Protein AF-A0A4Q7ZMK9-F1 (afdb_monomer)

Solvent-accessible surface area (backbone atoms only — not comparable to full-atom values): 13854 Å² total; per-residue (Å²): 137,84,87,79,83,82,76,79,82,72,77,80,78,76,81,70,70,82,49,74,66,56,55,53,50,52,52,51,52,50,52,52,51,49,52,53,50,52,53,52,51,55,51,52,53,54,51,51,54,49,54,51,53,47,50,53,48,45,50,41,50,52,54,36,51,53,58,46,49,59,50,44,39,53,12,44,40,75,48,68,50,47,77,56,91,59,27,41,34,36,39,34,29,33,72,38,66,38,69,58,96,88,41,77,41,91,55,70,43,48,32,28,36,38,40,32,40,39,38,46,79,63,44,94,82,79,64,71,46,38,15,34,33,29,39,31,41,32,55,51,87,56,62,65,88,69,32,50,74,77,40,80,55,41,64,39,26,31,64,82,44,69,89,57,70,50,52,42,58,42,70,57,34,69,63,44,95,46,96,87,53,86,67,62,46,46,96,38,35,33,44,34,42,43,50,20,32,50,42,84,39,91,97,51,94,62,65,46,78,35,74,49,79,47,75,43,56,18,72,51,47,71,80,70,85,85,56,83,82,63,69,79,56,50,75,59,64,72,76,85,125

Structure (mmCIF, N/CA/C/O backbone):
data_AF-A0A4Q7ZMK9-F1
#
_entry.id   AF-A0A4Q7ZMK9-F1
#
loop_
_atom_site.group_PDB
_atom_site.id
_atom_site.type_symbol
_atom_site.label_atom_id
_atom_site.label_alt_id
_atom_site.label_comp_id
_atom_site.label_asym_id
_atom_site.label_entity_id
_atom_site.label_seq_id
_atom_site.pdbx_PDB_ins_code
_atom_site.Cartn_x
_atom_site.Cartn_y
_atom_site.Cartn_z
_atom_site.occupancy
_atom_site.B_iso_or_equiv
_atom_site.auth_seq_id
_atom_site.auth_comp_id
_atom_site.auth_asym_id
_atom_site.auth_atom_id
_atom_site.pdbx_PDB_model_num
ATOM 1 N N . MET A 1 1 ? 76.517 -48.573 -34.553 1.00 46.06 1 MET A N 1
ATOM 2 C CA . MET A 1 1 ? 75.218 -48.791 -35.221 1.00 46.06 1 MET A CA 1
ATOM 3 C C . MET A 1 1 ? 74.327 -47.571 -34.963 1.00 46.06 1 MET A C 1
ATOM 5 O O . MET A 1 1 ? 74.004 -47.287 -33.823 1.00 46.06 1 MET A O 1
ATOM 9 N N . MET A 1 2 ? 74.119 -46.786 -36.026 1.00 56.38 2 MET A N 1
ATOM 10 C CA . MET A 1 2 ? 73.174 -45.680 -36.295 1.00 56.38 2 MET A CA 1
ATOM 11 C C . MET A 1 2 ? 72.512 -44.873 -35.151 1.00 56.38 2 MET A C 1
ATOM 13 O O . MET A 1 2 ? 71.441 -45.213 -34.658 1.00 56.38 2 MET A O 1
ATOM 17 N N . ARG A 1 3 ? 73.056 -43.666 -34.915 1.00 62.22 3 ARG A N 1
ATOM 18 C CA . ARG A 1 3 ? 72.320 -42.469 -34.463 1.00 62.22 3 ARG A CA 1
ATOM 19 C C . ARG A 1 3 ? 71.338 -42.036 -35.562 1.00 62.22 3 ARG A C 1
ATOM 21 O O . ARG A 1 3 ? 71.776 -41.575 -36.614 1.00 62.22 3 ARG A O 1
ATOM 28 N N . ARG A 1 4 ? 70.026 -42.138 -35.326 1.00 60.03 4 ARG A N 1
ATOM 29 C CA . ARG A 1 4 ? 69.012 -41.461 -36.152 1.00 60.03 4 ARG A CA 1
ATOM 30 C C . ARG A 1 4 ? 68.665 -40.116 -35.525 1.00 60.03 4 ARG A C 1
ATOM 32 O O . ARG A 1 4 ? 68.015 -40.041 -34.492 1.00 60.03 4 ARG A O 1
ATOM 39 N N . LEU A 1 5 ? 69.140 -39.065 -36.183 1.00 63.91 5 LEU A N 1
ATOM 40 C CA . LEU A 1 5 ? 68.734 -37.681 -35.983 1.00 63.91 5 LEU A CA 1
ATOM 41 C C . LEU A 1 5 ? 67.257 -37.536 -36.374 1.00 63.91 5 LEU A C 1
ATOM 43 O O . LEU A 1 5 ? 66.915 -37.537 -37.556 1.00 63.91 5 LEU A O 1
ATOM 47 N N . SER A 1 6 ? 66.381 -37.404 -35.383 1.00 63.56 6 SER A N 1
ATOM 48 C CA . SER A 1 6 ? 65.007 -36.943 -35.568 1.00 63.56 6 SER A CA 1
ATOM 49 C C . SER A 1 6 ? 65.033 -35.450 -35.899 1.00 63.56 6 SER A C 1
ATOM 51 O O . SER A 1 6 ? 65.110 -34.588 -35.023 1.00 63.56 6 SER A O 1
ATOM 53 N N . ARG A 1 7 ? 65.040 -35.156 -37.200 1.00 65.69 7 ARG A N 1
ATOM 54 C CA . ARG A 1 7 ? 64.956 -33.812 -37.770 1.00 65.69 7 ARG A CA 1
ATOM 55 C C . ARG A 1 7 ? 63.577 -33.237 -37.442 1.00 65.69 7 ARG A C 1
ATOM 57 O O . ARG A 1 7 ? 62.570 -33.702 -37.966 1.00 65.69 7 ARG A O 1
ATOM 64 N N . ALA A 1 8 ? 63.545 -32.253 -36.549 1.00 62.69 8 ALA A N 1
ATOM 65 C CA . ALA A 1 8 ? 62.353 -31.490 -36.218 1.00 62.69 8 ALA A CA 1
ATOM 66 C C . ALA A 1 8 ? 61.785 -30.829 -37.486 1.00 62.69 8 ALA A C 1
ATOM 68 O O . ALA A 1 8 ? 62.404 -29.933 -38.063 1.00 62.69 8 ALA A O 1
ATOM 69 N N . LEU A 1 9 ? 60.608 -31.279 -37.919 1.00 65.38 9 LEU A N 1
ATOM 70 C CA . LEU A 1 9 ? 59.790 -30.590 -38.910 1.00 65.38 9 LEU A CA 1
ATOM 71 C C . LEU A 1 9 ? 59.223 -29.332 -38.246 1.00 65.38 9 LEU A C 1
ATOM 73 O O . LEU A 1 9 ? 58.149 -29.357 -37.653 1.00 65.38 9 LEU A O 1
ATOM 77 N N . ARG A 1 10 ? 59.969 -28.226 -38.309 1.00 63.97 10 ARG A N 1
ATOM 78 C CA . ARG A 1 10 ? 59.367 -26.902 -38.145 1.00 63.97 10 ARG A CA 1
ATOM 79 C C . ARG A 1 10 ? 58.489 -26.664 -39.376 1.00 63.97 10 ARG A C 1
ATOM 81 O O . ARG A 1 10 ? 59.049 -26.631 -40.474 1.00 63.97 10 ARG A O 1
ATOM 88 N N . PRO A 1 11 ? 57.162 -26.504 -39.242 1.00 66.19 11 PRO A N 1
ATOM 89 C CA . PRO A 1 11 ? 56.379 -25.971 -40.343 1.00 66.19 11 PRO A CA 1
ATOM 90 C C . PRO A 1 11 ? 56.964 -24.598 -40.691 1.00 66.19 11 PRO A C 1
ATOM 92 O O . PRO A 1 11 ? 57.175 -23.764 -39.806 1.00 66.19 11 PRO A O 1
ATOM 95 N N . ARG A 1 12 ? 57.299 -24.396 -41.970 1.00 62.34 12 ARG A N 1
ATOM 96 C CA . ARG A 1 12 ? 57.547 -23.063 -42.519 1.00 62.34 12 ARG A CA 1
ATOM 97 C C . ARG A 1 12 ? 56.301 -22.244 -42.192 1.00 62.34 12 ARG A C 1
ATOM 99 O O . ARG A 1 12 ? 55.226 -22.542 -42.699 1.00 62.34 12 ARG A O 1
ATOM 106 N N . ARG A 1 13 ? 56.434 -21.282 -41.279 1.00 61.78 13 ARG A N 1
ATOM 107 C CA . ARG A 1 13 ? 55.501 -20.162 -41.210 1.00 61.78 13 ARG A CA 1
ATOM 108 C C . ARG A 1 13 ? 55.685 -19.436 -42.533 1.00 61.78 13 ARG A C 1
ATOM 110 O O . ARG A 1 13 ? 56.725 -18.820 -42.743 1.00 61.78 13 ARG A O 1
ATOM 117 N N . ASP A 1 14 ? 54.748 -19.630 -43.450 1.00 57.47 14 ASP A N 1
ATOM 118 C CA . ASP A 1 14 ? 54.606 -18.737 -44.584 1.00 57.47 14 ASP A CA 1
ATOM 119 C C . ASP A 1 14 ? 54.236 -17.376 -43.992 1.00 57.47 14 ASP A C 1
ATOM 121 O O . ASP A 1 14 ? 53.100 -17.153 -43.579 1.00 57.47 14 ASP A O 1
ATOM 125 N N . ASP A 1 15 ? 55.224 -16.486 -43.894 1.00 57.88 15 ASP A N 1
ATOM 126 C CA . ASP A 1 15 ? 55.039 -15.062 -43.610 1.00 57.88 15 ASP A CA 1
ATOM 127 C C . ASP A 1 15 ? 54.403 -14.390 -44.845 1.00 57.88 15 ASP A C 1
ATOM 129 O O . ASP A 1 15 ? 54.941 -13.454 -45.437 1.00 57.88 15 ASP A O 1
ATOM 133 N N . ALA A 1 16 ? 53.255 -14.912 -45.286 1.00 64.75 16 ALA A N 1
ATOM 134 C CA . ALA A 1 16 ? 52.366 -14.227 -46.203 1.00 64.75 16 ALA A CA 1
ATOM 135 C C . ALA A 1 16 ? 51.775 -13.059 -45.411 1.00 64.75 16 ALA A C 1
ATOM 137 O O . ALA A 1 16 ? 50.866 -13.241 -44.602 1.00 64.75 16 ALA A O 1
ATOM 138 N N . GLY A 1 17 ? 52.393 -11.884 -45.556 1.00 63.72 17 GLY A N 1
ATOM 139 C CA . GLY A 1 17 ? 52.012 -10.674 -44.840 1.00 63.72 17 GLY A CA 1
ATOM 140 C C . GLY A 1 17 ? 50.501 -10.477 -44.877 1.00 63.72 17 GLY A C 1
ATOM 141 O O . GLY A 1 17 ? 49.899 -10.515 -45.950 1.00 63.72 17 GLY A O 1
ATOM 142 N N . ILE A 1 18 ? 49.906 -10.300 -43.694 1.00 71.06 18 ILE A N 1
ATOM 143 C CA . ILE A 1 18 ? 48.479 -10.018 -43.535 1.00 71.06 18 ILE A CA 1
ATOM 144 C C . ILE A 1 18 ? 48.110 -8.905 -44.510 1.00 71.06 18 ILE A C 1
ATOM 146 O O . ILE A 1 18 ? 48.676 -7.808 -44.484 1.00 71.06 18 ILE A O 1
ATOM 150 N N . THR A 1 19 ? 47.179 -9.209 -45.404 1.00 86.69 19 THR A N 1
ATOM 151 C CA . THR A 1 19 ? 46.750 -8.253 -46.418 1.00 86.69 19 THR A CA 1
ATOM 152 C C . THR A 1 19 ? 45.980 -7.114 -45.738 1.00 86.69 19 THR A C 1
ATOM 154 O O . THR A 1 19 ? 45.226 -7.342 -44.793 1.00 86.69 19 THR A O 1
ATOM 157 N N . LEU A 1 20 ? 46.139 -5.867 -46.203 1.00 88.25 20 LEU A N 1
ATOM 158 C CA . LEU A 1 20 ? 45.409 -4.711 -45.644 1.00 88.25 20 LEU A CA 1
ATOM 159 C C . LEU A 1 20 ? 43.885 -4.938 -45.612 1.00 88.25 20 LEU A C 1
ATOM 161 O O . LEU A 1 20 ? 43.202 -4.450 -44.714 1.00 88.25 20 LEU A O 1
ATOM 165 N N . ILE A 1 21 ? 43.360 -5.718 -46.562 1.00 91.88 21 ILE A N 1
ATOM 166 C CA . ILE A 1 21 ? 41.945 -6.088 -46.627 1.00 91.88 21 ILE A CA 1
ATOM 167 C C . ILE A 1 21 ? 41.520 -7.016 -45.479 1.00 91.88 21 ILE A C 1
ATOM 169 O O . ILE A 1 21 ? 40.430 -6.848 -44.939 1.00 91.88 21 ILE A O 1
ATOM 173 N N . GLU A 1 22 ? 42.383 -7.932 -45.038 1.00 88.88 22 GLU A N 1
ATOM 174 C CA . GLU A 1 22 ? 42.103 -8.836 -43.918 1.00 88.88 22 GLU A CA 1
ATOM 175 C C . GLU A 1 22 ? 42.007 -8.075 -42.586 1.00 88.88 22 GLU A C 1
ATOM 177 O O . GLU A 1 22 ? 41.100 -8.333 -41.794 1.00 88.88 22 GLU A O 1
ATOM 182 N N . MET A 1 23 ? 42.849 -7.054 -42.381 1.00 92.19 23 MET A N 1
ATOM 183 C CA . MET A 1 23 ? 42.745 -6.165 -41.214 1.00 92.19 23 MET A CA 1
ATOM 184 C C . MET A 1 23 ? 41.442 -5.357 -41.207 1.00 92.19 23 MET A C 1
ATOM 186 O O . MET A 1 23 ? 40.803 -5.240 -40.161 1.00 92.19 23 MET A O 1
ATOM 190 N N . LEU A 1 24 ? 41.015 -4.827 -42.359 1.00 94.88 24 LEU A N 1
ATOM 191 C CA . LEU A 1 24 ? 39.753 -4.082 -42.458 1.00 94.88 24 LEU A CA 1
ATOM 192 C C . LEU A 1 24 ? 38.541 -4.972 -42.167 1.00 94.88 24 LEU A C 1
ATOM 194 O O . LEU A 1 24 ? 37.632 -4.556 -41.446 1.00 94.88 24 LEU A O 1
ATOM 198 N N . ILE A 1 25 ? 38.545 -6.210 -42.668 1.00 95.69 25 ILE A N 1
ATOM 199 C CA . ILE A 1 25 ? 37.494 -7.191 -42.374 1.00 95.69 25 ILE A CA 1
ATOM 200 C C . ILE A 1 25 ? 37.495 -7.535 -40.881 1.00 95.69 25 ILE A C 1
ATOM 202 O O . ILE A 1 25 ? 36.434 -7.521 -40.256 1.00 95.69 25 ILE A O 1
ATOM 206 N N . ALA A 1 26 ? 38.663 -7.780 -40.281 1.00 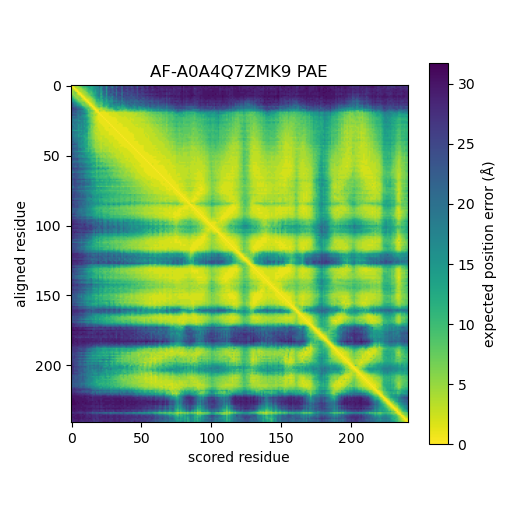95.19 26 ALA A N 1
ATOM 207 C CA . ALA A 1 26 ? 38.774 -8.095 -38.858 1.00 95.19 26 ALA A CA 1
ATOM 208 C C . ALA A 1 26 ? 38.254 -6.954 -37.966 1.00 95.19 26 ALA A C 1
ATOM 210 O O . ALA A 1 26 ? 37.489 -7.200 -37.032 1.00 95.19 26 ALA A O 1
ATOM 211 N N . MET A 1 27 ? 38.607 -5.702 -38.276 1.00 94.94 27 MET A N 1
ATOM 212 C CA . MET A 1 27 ? 38.096 -4.526 -37.563 1.00 94.94 27 MET A CA 1
ATOM 213 C C . MET A 1 27 ? 36.580 -4.373 -37.729 1.00 94.94 27 MET A C 1
ATOM 215 O O . MET A 1 27 ? 35.877 -4.123 -36.748 1.00 94.94 27 MET A O 1
ATOM 219 N N . GLY A 1 28 ? 36.063 -4.580 -38.945 1.00 97.38 28 GLY A N 1
ATOM 220 C CA . GLY A 1 28 ? 34.629 -4.545 -39.224 1.00 97.38 28 GLY A CA 1
ATOM 221 C C . GLY A 1 28 ? 33.862 -5.591 -38.414 1.00 97.38 28 GLY A C 1
ATOM 222 O O . GLY A 1 28 ? 32.915 -5.251 -37.705 1.00 97.38 28 GLY A O 1
ATOM 223 N N . LEU A 1 29 ? 34.318 -6.846 -38.432 1.00 97.19 29 LEU A N 1
ATOM 224 C CA . LEU A 1 29 ? 33.698 -7.936 -37.675 1.00 97.19 29 LEU A CA 1
ATOM 225 C C . LEU A 1 29 ? 33.747 -7.689 -36.164 1.00 97.19 29 LEU A C 1
ATOM 227 O O . LEU A 1 29 ? 32.727 -7.836 -35.493 1.00 97.19 29 LEU A O 1
ATOM 231 N N . MET A 1 30 ? 34.888 -7.245 -35.630 1.00 96.19 30 MET A N 1
ATOM 232 C CA . MET A 1 30 ? 35.000 -6.905 -34.208 1.00 96.19 30 MET A CA 1
ATOM 233 C C . MET A 1 30 ? 34.062 -5.763 -33.809 1.00 96.19 30 MET A C 1
ATOM 235 O O . MET A 1 30 ? 33.456 -5.826 -32.740 1.00 96.19 30 MET A O 1
ATOM 239 N N . SER A 1 31 ? 33.879 -4.755 -34.669 1.00 97.88 31 SER A N 1
ATOM 240 C CA . SER A 1 31 ? 32.957 -3.646 -34.393 1.00 97.88 31 SER A CA 1
ATOM 241 C C . SER A 1 31 ? 31.499 -4.112 -34.296 1.00 97.88 31 SER A C 1
ATOM 243 O O . SER A 1 31 ? 30.781 -3.708 -33.381 1.00 97.88 31 SER A O 1
ATOM 245 N N . ILE A 1 32 ? 31.080 -5.033 -35.173 1.00 97.81 32 ILE A N 1
ATOM 246 C CA . ILE A 1 32 ? 29.737 -5.626 -35.150 1.00 97.81 32 ILE A CA 1
ATOM 247 C C . ILE A 1 32 ? 29.555 -6.464 -33.882 1.00 97.81 32 ILE A C 1
ATOM 249 O O . ILE A 1 32 ? 28.542 -6.329 -33.197 1.00 97.81 32 ILE A O 1
ATOM 253 N N . VAL A 1 33 ? 30.546 -7.288 -33.527 1.00 97.81 33 VAL A N 1
ATOM 254 C CA . VAL A 1 33 ? 30.501 -8.108 -32.306 1.00 97.81 33 VAL A CA 1
ATOM 255 C C . VAL A 1 33 ? 30.406 -7.232 -31.058 1.00 97.81 33 VAL A C 1
ATOM 257 O O . VAL A 1 33 ? 29.573 -7.503 -30.193 1.00 97.81 33 VAL A O 1
ATOM 260 N N . MET A 1 34 ? 31.192 -6.153 -30.975 1.00 97.06 34 MET A N 1
ATOM 261 C CA . MET A 1 34 ? 31.089 -5.196 -29.872 1.00 97.06 34 MET A CA 1
ATOM 262 C C . MET A 1 34 ? 29.709 -4.538 -29.819 1.00 97.06 34 MET A C 1
ATOM 264 O O . MET A 1 34 ? 29.113 -4.488 -28.747 1.00 97.06 34 MET A O 1
ATOM 268 N N . ALA A 1 35 ? 29.163 -4.098 -30.957 1.00 98.00 35 ALA A N 1
ATOM 269 C CA . ALA A 1 35 ? 27.835 -3.490 -31.006 1.00 98.00 35 ALA A CA 1
ATOM 270 C C . ALA A 1 35 ? 26.742 -4.450 -30.502 1.00 98.00 35 ALA A C 1
ATOM 272 O O . ALA A 1 35 ? 25.904 -4.064 -29.681 1.00 98.00 35 ALA A O 1
ATOM 273 N N . VAL A 1 36 ? 26.782 -5.719 -30.927 1.00 97.94 36 VAL A N 1
ATOM 274 C CA . VAL A 1 36 ? 25.853 -6.756 -30.453 1.00 97.94 36 VAL A CA 1
ATOM 275 C C . VAL A 1 36 ? 26.033 -6.998 -28.952 1.00 97.94 36 VAL A C 1
ATOM 277 O O . VAL A 1 36 ? 25.044 -6.985 -28.217 1.00 97.94 36 VAL A O 1
ATOM 280 N N . ALA A 1 37 ? 27.270 -7.129 -28.469 1.00 97.44 37 ALA A N 1
ATOM 281 C CA . ALA A 1 37 ? 27.559 -7.347 -27.052 1.00 97.44 37 ALA A CA 1
ATOM 282 C C . ALA A 1 37 ? 27.072 -6.184 -26.168 1.00 97.44 37 ALA A C 1
ATOM 284 O O . ALA A 1 37 ? 26.382 -6.410 -25.171 1.00 97.44 37 ALA A O 1
ATOM 285 N N . THR A 1 38 ? 27.357 -4.936 -26.552 1.00 96.94 38 THR A N 1
ATOM 286 C CA . THR A 1 38 ? 26.883 -3.747 -25.830 1.00 96.94 38 THR A CA 1
ATOM 287 C C . THR A 1 38 ? 25.358 -3.669 -25.838 1.00 96.94 38 THR A C 1
ATOM 289 O O . THR A 1 38 ? 24.758 -3.387 -24.800 1.00 96.94 38 THR A O 1
ATOM 292 N N . SER A 1 39 ? 24.710 -3.977 -26.967 1.00 96.69 39 SER A N 1
ATOM 293 C CA . SER A 1 39 ? 23.244 -3.994 -27.045 1.00 96.69 39 SER A CA 1
ATOM 294 C C . SER A 1 39 ? 22.626 -5.032 -26.099 1.00 96.69 39 SER A C 1
ATOM 296 O O . SER A 1 39 ? 21.677 -4.712 -25.379 1.00 96.69 39 SER A O 1
ATOM 298 N N . GLY A 1 40 ? 23.214 -6.231 -26.017 1.00 96.38 40 GLY A N 1
ATOM 299 C CA . GLY A 1 40 ? 22.794 -7.275 -25.085 1.00 96.38 40 GLY A CA 1
ATOM 300 C C . GLY A 1 40 ? 22.971 -6.846 -23.629 1.00 96.38 40 GLY A C 1
ATOM 301 O O . GLY A 1 40 ? 22.057 -7.000 -22.820 1.00 96.38 40 GLY A O 1
ATOM 302 N N . MET A 1 41 ? 24.099 -6.214 -23.297 1.00 96.38 41 MET A N 1
ATOM 303 C CA . MET A 1 41 ? 24.361 -5.719 -21.944 1.00 96.38 41 MET A CA 1
ATOM 304 C C . MET A 1 41 ? 23.349 -4.646 -21.511 1.00 96.38 41 MET A C 1
ATOM 306 O O . MET A 1 41 ? 22.827 -4.700 -20.398 1.00 96.38 41 MET A O 1
ATOM 310 N N . VAL A 1 42 ? 22.998 -3.712 -22.403 1.00 94.50 42 VAL A N 1
ATOM 311 C CA . VAL A 1 42 ? 21.965 -2.693 -22.137 1.00 94.50 42 VAL A CA 1
ATOM 312 C C . VAL A 1 42 ? 20.599 -3.336 -21.886 1.00 94.50 42 VAL A C 1
ATOM 314 O O . VAL A 1 42 ? 19.865 -2.891 -21.001 1.00 94.50 42 VAL A O 1
ATOM 317 N N . GLN A 1 43 ? 20.246 -4.388 -22.628 1.00 92.44 43 GLN A N 1
ATOM 318 C CA . GLN A 1 43 ? 18.993 -5.114 -22.408 1.00 92.44 43 GLN A CA 1
ATOM 319 C C . GLN A 1 43 ? 18.967 -5.805 -21.039 1.00 92.44 43 GLN A C 1
ATOM 321 O O . GLN A 1 43 ? 17.973 -5.676 -20.324 1.00 92.44 43 GLN A O 1
ATOM 326 N N . VAL A 1 44 ? 20.062 -6.454 -20.630 1.00 94.62 44 VAL A N 1
ATOM 327 C CA . VAL A 1 44 ? 20.168 -7.090 -19.305 1.00 94.62 44 VAL A CA 1
ATOM 328 C C . VAL A 1 44 ? 20.007 -6.064 -18.184 1.00 94.62 44 VAL A C 1
ATOM 330 O O . VAL A 1 44 ? 19.216 -6.286 -17.270 1.00 94.62 44 VAL A O 1
ATOM 333 N N . PHE A 1 45 ? 20.671 -4.905 -18.271 1.00 92.56 45 PHE A N 1
ATOM 334 C CA . PHE A 1 45 ? 20.497 -3.842 -17.274 1.00 92.56 45 PHE A CA 1
ATOM 335 C C . PHE A 1 45 ? 19.052 -3.362 -17.187 1.00 92.56 45 PHE A C 1
ATOM 337 O O . PHE A 1 45 ? 18.504 -3.228 -16.094 1.00 92.56 45 PHE A O 1
ATOM 344 N N . ARG A 1 46 ? 18.403 -3.159 -18.337 1.00 89.31 46 ARG A N 1
ATOM 345 C CA . ARG A 1 46 ? 16.995 -2.762 -18.390 1.00 89.31 46 ARG A CA 1
ATOM 346 C C . ARG A 1 46 ? 16.101 -3.785 -17.692 1.00 89.31 46 ARG A C 1
ATOM 348 O O . ARG A 1 46 ? 15.208 -3.369 -16.953 1.00 89.31 46 ARG A O 1
ATOM 355 N N . VAL A 1 47 ? 16.297 -5.079 -17.941 1.00 90.25 47 VAL A N 1
ATOM 356 C CA . VAL A 1 47 ? 15.512 -6.151 -17.308 1.00 90.25 47 VAL A CA 1
ATOM 357 C C . VAL A 1 47 ? 15.768 -6.190 -15.804 1.00 90.25 47 VAL A C 1
ATOM 359 O O . VAL A 1 47 ? 14.809 -6.176 -15.039 1.00 90.25 47 VAL A O 1
ATOM 362 N N . ASN A 1 48 ? 17.028 -6.131 -15.370 1.00 92.12 48 ASN A N 1
ATOM 363 C CA . ASN A 1 48 ? 17.374 -6.150 -13.948 1.00 92.12 48 ASN A CA 1
ATOM 364 C C . ASN A 1 48 ? 16.736 -4.984 -13.184 1.00 92.12 48 ASN A C 1
ATOM 366 O O . ASN A 1 48 ? 16.107 -5.213 -12.155 1.00 92.12 48 ASN A O 1
ATOM 370 N N . SER A 1 49 ? 16.802 -3.759 -13.717 1.00 89.69 49 SER A N 1
ATOM 371 C CA . SER A 1 49 ? 16.157 -2.603 -13.082 1.00 89.69 49 SER A CA 1
ATOM 372 C C . SER A 1 49 ? 14.632 -2.734 -13.016 1.00 89.69 49 SER A C 1
ATOM 374 O O . SER A 1 49 ? 14.018 -2.269 -12.057 1.00 89.69 49 SER A O 1
ATOM 376 N N . ALA A 1 50 ? 13.999 -3.361 -14.016 1.00 88.25 50 ALA A N 1
ATOM 377 C CA . ALA A 1 50 ? 12.556 -3.609 -13.994 1.00 88.25 50 ALA A CA 1
ATOM 378 C C . ALA A 1 50 ? 12.180 -4.624 -12.905 1.00 88.25 50 ALA A C 1
ATOM 380 O O . ALA A 1 50 ? 11.283 -4.357 -12.105 1.00 88.25 50 ALA A O 1
ATOM 381 N N . THR A 1 51 ? 12.909 -5.739 -12.837 1.00 90.31 51 THR A N 1
ATOM 382 C CA . THR A 1 51 ? 12.714 -6.787 -11.829 1.00 90.31 51 THR A CA 1
ATOM 383 C C . THR A 1 51 ? 12.945 -6.258 -10.417 1.00 90.31 51 THR A C 1
ATOM 385 O O . THR A 1 51 ? 12.146 -6.528 -9.525 1.00 90.31 51 THR A O 1
ATOM 388 N N . GLU A 1 52 ? 13.999 -5.467 -10.206 1.00 91.75 52 GLU A N 1
ATOM 389 C CA . GLU A 1 52 ? 14.289 -4.840 -8.914 1.00 91.75 52 GLU A CA 1
ATOM 390 C C . GLU A 1 52 ? 13.164 -3.891 -8.490 1.00 91.75 52 GLU A C 1
ATOM 392 O O . GLU A 1 52 ? 12.650 -3.991 -7.377 1.00 91.75 52 GLU A O 1
ATOM 397 N N . THR A 1 53 ? 12.714 -3.027 -9.405 1.00 88.81 53 THR A N 1
ATOM 398 C CA . THR A 1 53 ? 11.601 -2.102 -9.153 1.00 88.81 53 THR A CA 1
ATOM 399 C C . THR A 1 53 ? 10.341 -2.872 -8.749 1.00 88.81 53 THR A C 1
ATOM 401 O O . THR A 1 53 ? 9.744 -2.587 -7.711 1.00 88.81 53 THR A O 1
ATOM 404 N N . GLN A 1 54 ? 9.966 -3.903 -9.511 1.00 89.38 54 GLN A N 1
ATOM 405 C CA . GLN A 1 54 ? 8.808 -4.743 -9.205 1.00 89.38 54 GLN A CA 1
ATOM 406 C C . GLN A 1 54 ? 8.945 -5.458 -7.849 1.00 89.38 54 GLN A C 1
ATOM 408 O O . GLN A 1 54 ? 7.985 -5.499 -7.075 1.00 89.38 54 GLN A O 1
ATOM 413 N N . ALA A 1 55 ? 10.134 -5.978 -7.531 1.00 91.31 55 ALA A N 1
ATOM 414 C CA . ALA A 1 55 ? 10.407 -6.644 -6.260 1.00 91.31 55 ALA A CA 1
ATOM 415 C C . ALA A 1 55 ? 10.247 -5.694 -5.062 1.00 91.31 55 ALA A C 1
ATOM 417 O O . ALA A 1 55 ? 9.672 -6.083 -4.042 1.00 91.31 55 ALA A O 1
ATOM 418 N N . VAL A 1 56 ? 10.682 -4.435 -5.191 1.00 91.31 56 VAL A N 1
ATOM 419 C CA . VAL A 1 56 ? 10.484 -3.402 -4.162 1.00 91.31 56 VAL A CA 1
ATOM 420 C C . VAL A 1 56 ? 8.994 -3.137 -3.928 1.00 91.31 56 VAL A C 1
ATOM 422 O O . VAL A 1 56 ? 8.553 -3.132 -2.777 1.00 91.31 56 VAL A O 1
ATOM 425 N N . GLY A 1 57 ? 8.200 -2.986 -4.994 1.00 89.69 57 GLY A N 1
ATOM 426 C CA . GLY A 1 57 ? 6.750 -2.780 -4.878 1.00 89.69 57 GLY A CA 1
ATOM 427 C C . GLY A 1 57 ? 6.034 -3.949 -4.208 1.00 89.69 57 GLY A C 1
ATOM 428 O O . GLY A 1 57 ? 5.224 -3.749 -3.302 1.00 89.69 57 GLY A O 1
ATOM 429 N N . GLN A 1 58 ? 6.384 -5.178 -4.592 1.00 91.75 58 GLN A N 1
ATOM 430 C CA . GLN A 1 58 ? 5.819 -6.379 -3.980 1.00 91.75 58 GLN A CA 1
ATOM 431 C C . GLN A 1 58 ? 6.209 -6.505 -2.501 1.00 91.75 58 GLN A C 1
ATOM 433 O O . GLN A 1 58 ? 5.370 -6.843 -1.668 1.00 91.75 58 GLN A O 1
ATOM 438 N N . SER A 1 59 ? 7.463 -6.203 -2.154 1.00 93.94 59 SER A N 1
ATOM 439 C CA . SER A 1 59 ? 7.943 -6.213 -0.767 1.00 93.94 59 SER A CA 1
ATOM 440 C C . SER A 1 59 ? 7.183 -5.207 0.103 1.00 93.94 59 SER A C 1
ATOM 442 O O . SER A 1 59 ? 6.711 -5.550 1.190 1.00 93.94 59 SER A O 1
ATOM 444 N N . GLN A 1 60 ? 6.977 -3.986 -0.402 1.00 92.69 60 GLN A N 1
ATOM 445 C CA . GLN A 1 60 ? 6.208 -2.951 0.291 1.00 92.69 60 GLN A CA 1
ATOM 446 C C . GLN A 1 60 ? 4.760 -3.391 0.545 1.00 92.69 60 GLN A C 1
ATOM 448 O O . GLN A 1 60 ? 4.264 -3.250 1.667 1.00 92.69 60 GLN A O 1
ATOM 453 N N . LEU A 1 61 ? 4.102 -3.966 -0.469 1.00 91.25 61 LEU A N 1
ATOM 454 C CA . LEU A 1 61 ? 2.752 -4.512 -0.338 1.00 91.25 61 LEU A CA 1
ATOM 455 C C . LEU A 1 61 ? 2.697 -5.639 0.693 1.00 91.25 61 LEU A C 1
ATOM 457 O O . LEU A 1 61 ? 1.853 -5.588 1.581 1.00 91.25 61 LEU A O 1
ATOM 461 N N . ASN A 1 62 ? 3.626 -6.595 0.636 1.00 92.12 62 ASN A N 1
ATOM 462 C CA . ASN A 1 62 ? 3.666 -7.731 1.557 1.00 92.12 62 ASN A CA 1
ATOM 463 C C . ASN A 1 62 ? 3.822 -7.286 3.020 1.00 92.12 62 ASN A C 1
ATOM 465 O O . ASN A 1 62 ? 3.122 -7.785 3.902 1.00 92.12 62 ASN A O 1
ATOM 469 N N . ILE A 1 63 ? 4.706 -6.319 3.291 1.00 92.69 63 ILE A N 1
ATOM 470 C CA . ILE A 1 63 ? 4.901 -5.775 4.644 1.00 92.69 63 ILE A CA 1
ATOM 471 C C . ILE A 1 63 ? 3.636 -5.051 5.121 1.00 92.69 63 ILE A C 1
ATOM 473 O O . ILE A 1 63 ? 3.234 -5.203 6.280 1.00 92.69 63 ILE A O 1
ATOM 477 N N . ALA A 1 64 ? 3.000 -4.265 4.247 1.00 91.50 64 ALA A N 1
ATOM 478 C CA .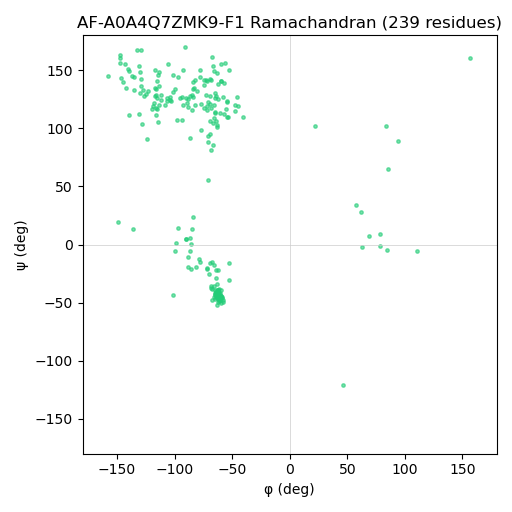 ALA A 1 64 ? 1.758 -3.575 4.573 1.00 91.50 64 ALA A CA 1
ATOM 479 C C . ALA A 1 64 ? 0.636 -4.577 4.884 1.00 91.50 64 ALA A C 1
ATOM 481 O O . ALA A 1 64 ? 0.016 -4.484 5.943 1.00 91.50 64 ALA A O 1
ATOM 482 N N . THR A 1 65 ? 0.421 -5.581 4.029 1.00 91.19 65 THR A N 1
ATOM 483 C CA . THR A 1 65 ? -0.613 -6.604 4.228 1.00 91.19 65 THR A CA 1
ATOM 484 C C . THR A 1 65 ? -0.344 -7.457 5.457 1.00 91.19 65 THR A C 1
ATOM 486 O O . THR A 1 65 ? -1.276 -7.730 6.202 1.00 91.19 65 THR A O 1
ATOM 489 N N . GLN A 1 66 ? 0.907 -7.825 5.748 1.00 92.69 66 GLN A N 1
ATOM 490 C CA . GLN A 1 66 ? 1.243 -8.600 6.946 1.00 92.69 66 GLN A CA 1
ATOM 491 C C . GLN A 1 66 ? 0.874 -7.845 8.231 1.00 92.69 66 GLN A C 1
ATOM 493 O O . GLN A 1 66 ? 0.208 -8.398 9.106 1.00 92.69 66 GLN A O 1
ATOM 498 N N . ARG A 1 67 ? 1.236 -6.558 8.320 1.00 90.88 67 ARG A N 1
ATOM 499 C CA . ARG A 1 67 ? 0.886 -5.706 9.471 1.00 90.88 67 ARG A CA 1
ATOM 500 C C . ARG A 1 67 ? -0.622 -5.517 9.608 1.00 90.88 67 ARG A C 1
ATOM 502 O O . ARG A 1 67 ? -1.144 -5.523 10.719 1.00 90.88 67 ARG A O 1
ATOM 509 N N . LEU A 1 68 ? -1.318 -5.355 8.484 1.00 91.44 68 LEU A N 1
ATOM 510 C CA . LEU A 1 68 ? -2.774 -5.243 8.465 1.00 91.44 68 LEU A CA 1
ATOM 511 C C . LEU A 1 68 ? -3.455 -6.557 8.850 1.00 91.44 68 LEU A C 1
ATOM 513 O O . LEU A 1 68 ? -4.442 -6.523 9.572 1.00 91.44 68 LEU A O 1
ATOM 517 N N . THR A 1 69 ? -2.915 -7.703 8.434 1.00 90.00 69 THR A N 1
ATOM 518 C CA . THR A 1 69 ? -3.475 -9.027 8.743 1.00 90.00 69 THR A CA 1
ATOM 519 C C . THR A 1 69 ? -3.559 -9.235 10.244 1.00 90.00 69 THR A C 1
ATOM 521 O O . THR A 1 69 ? -4.589 -9.668 10.752 1.00 90.00 69 THR A O 1
ATOM 524 N N . GLU A 1 70 ? -2.473 -8.923 10.953 1.00 90.12 70 GLU A N 1
ATOM 525 C CA . GLU A 1 70 ? -2.411 -9.063 12.403 1.00 90.12 70 GLU A CA 1
ATOM 526 C C . GLU A 1 70 ? -3.450 -8.164 13.078 1.00 90.12 70 GLU A C 1
ATOM 528 O O . GLU A 1 70 ? -4.251 -8.635 13.881 1.00 90.12 70 GLU A O 1
ATOM 533 N N . GLN A 1 71 ? -3.510 -6.890 12.689 1.00 91.81 71 GLN A N 1
ATOM 534 C CA . GLN A 1 71 ? -4.462 -5.942 13.262 1.00 91.81 71 GLN A CA 1
ATOM 535 C C . GLN A 1 71 ? -5.914 -6.348 12.977 1.00 91.81 71 GLN A C 1
ATOM 537 O O . GLN A 1 71 ? -6.711 -6.485 13.900 1.00 91.81 71 GLN A O 1
ATOM 542 N N . VAL A 1 72 ? -6.263 -6.601 11.717 1.00 90.75 72 VAL A N 1
ATOM 543 C CA . VAL A 1 72 ? -7.644 -6.910 11.322 1.00 90.75 72 VAL A CA 1
ATOM 544 C C . VAL A 1 72 ? -8.112 -8.239 11.913 1.00 90.75 72 VAL A C 1
ATOM 546 O O . VAL A 1 72 ? -9.264 -8.343 12.327 1.00 90.75 72 VAL A O 1
ATOM 549 N N . ARG A 1 73 ? -7.230 -9.241 12.036 1.00 89.12 73 ARG A N 1
ATOM 550 C CA . ARG A 1 73 ? -7.573 -10.522 12.674 1.00 89.12 73 ARG A CA 1
ATOM 551 C C . ARG A 1 73 ? -8.013 -10.340 14.127 1.00 89.12 73 ARG A C 1
ATOM 553 O O . ARG A 1 73 ? -8.946 -11.012 14.561 1.00 89.12 73 ARG A O 1
ATOM 560 N N . TYR A 1 74 ? -7.359 -9.438 14.858 1.00 89.62 74 TYR A N 1
ATOM 561 C CA . TYR A 1 74 ? -7.697 -9.128 16.248 1.00 89.62 74 TYR A CA 1
ATOM 562 C C . TYR A 1 74 ? -8.718 -7.997 16.393 1.00 89.62 74 TYR A C 1
ATOM 564 O O . TYR A 1 74 ? -9.035 -7.614 17.520 1.00 89.62 74 TYR A O 1
ATOM 572 N N . ALA A 1 75 ? -9.264 -7.472 15.294 1.00 88.69 75 ALA A N 1
ATOM 573 C CA . ALA A 1 75 ? -10.268 -6.427 15.363 1.00 88.69 75 ALA A CA 1
ATOM 574 C C . ALA A 1 75 ? -11.556 -6.940 16.024 1.00 88.69 75 ALA A C 1
ATOM 576 O O . ALA A 1 75 ? -12.107 -7.979 15.667 1.00 88.69 75 ALA A O 1
ATOM 577 N N . SER A 1 76 ? -12.035 -6.167 16.995 1.00 86.62 76 SER A N 1
ATOM 578 C CA . SER A 1 76 ? -13.320 -6.361 17.678 1.00 86.62 76 SER A CA 1
ATOM 579 C C . SER A 1 76 ? -14.502 -5.793 16.888 1.00 86.62 76 SER A C 1
ATOM 581 O O . SER A 1 76 ? -15.651 -6.153 17.128 1.00 86.62 76 SER A O 1
ATOM 583 N N . TRP A 1 77 ? -14.220 -4.892 15.946 1.00 85.81 77 TRP A N 1
ATOM 584 C CA . TRP A 1 77 ? -15.197 -4.252 15.073 1.00 85.81 77 TRP A CA 1
ATOM 585 C C . TRP A 1 77 ? -14.505 -3.741 13.810 1.00 85.81 77 TRP A C 1
ATOM 587 O O . TRP A 1 77 ? -13.370 -3.263 13.887 1.00 85.81 77 TRP A O 1
ATOM 597 N N . VAL A 1 78 ? -15.199 -3.800 12.675 1.00 87.06 78 VAL A N 1
ATOM 598 C CA . VAL A 1 78 ? -14.781 -3.210 11.399 1.00 87.06 78 VAL A CA 1
ATOM 599 C C . VAL A 1 78 ? -15.949 -2.388 10.859 1.00 87.06 78 VAL A C 1
ATOM 601 O O . VAL A 1 78 ? -17.082 -2.862 10.836 1.00 87.06 78 VAL A O 1
ATOM 604 N N . GLY A 1 79 ? -15.675 -1.147 10.468 1.00 86.06 79 GLY A N 1
ATOM 605 C CA . GLY A 1 79 ? -16.653 -0.231 9.896 1.00 86.06 79 GLY A CA 1
ATOM 606 C C . GLY A 1 79 ? -16.736 -0.318 8.377 1.00 86.06 79 GLY A C 1
ATOM 607 O O . GLY A 1 79 ? -15.886 -0.914 7.714 1.00 86.06 79 GLY A O 1
ATOM 608 N N . ASN A 1 80 ? -17.750 0.340 7.820 1.00 85.88 80 ASN A N 1
ATOM 609 C CA . ASN A 1 80 ? -17.887 0.481 6.375 1.00 85.88 80 ASN A CA 1
ATOM 610 C C . ASN A 1 80 ? -16.756 1.340 5.799 1.00 85.88 80 ASN A C 1
ATOM 612 O O . ASN A 1 80 ? -16.259 2.262 6.451 1.00 85.88 80 ASN A O 1
ATOM 616 N N . ALA A 1 81 ? -16.373 1.052 4.556 1.00 87.44 81 ALA A N 1
ATOM 617 C CA . ALA A 1 81 ? -15.518 1.947 3.792 1.00 87.44 81 ALA A CA 1
ATOM 618 C C . ALA A 1 81 ? -16.314 3.189 3.366 1.00 87.44 81 ALA A C 1
ATOM 620 O O . ALA A 1 81 ? -17.483 3.075 2.995 1.00 87.44 81 ALA A O 1
ATOM 621 N N . TYR A 1 82 ? -15.689 4.365 3.403 1.00 87.69 82 TYR A N 1
ATOM 622 C CA . TYR A 1 82 ? -16.326 5.613 2.980 1.00 87.69 82 TYR A CA 1
ATOM 623 C C . TYR A 1 82 ? -15.329 6.563 2.295 1.00 87.69 82 TYR A C 1
ATOM 625 O O . TYR A 1 82 ? -14.171 6.671 2.717 1.00 87.69 82 TYR A O 1
ATOM 633 N N . PRO A 1 83 ? -15.742 7.253 1.218 1.00 88.38 83 PRO A N 1
ATOM 634 C CA . PRO A 1 83 ? -14.925 8.268 0.567 1.00 88.38 83 PRO A CA 1
ATOM 635 C C . PRO A 1 83 ? -15.026 9.621 1.286 1.00 88.38 83 PRO A C 1
ATOM 637 O O . PRO A 1 83 ? -16.108 10.024 1.704 1.00 88.38 83 PRO A O 1
ATOM 640 N N . VAL A 1 84 ? -13.913 10.353 1.377 1.00 87.69 84 VAL A N 1
ATOM 641 C CA . VAL A 1 84 ? -13.884 11.773 1.773 1.00 87.69 84 VAL A CA 1
ATOM 642 C C . VAL A 1 84 ? -12.867 12.489 0.890 1.00 87.69 84 VAL A C 1
ATOM 644 O O . VAL A 1 84 ? -11.669 12.227 1.004 1.00 87.69 84 VAL A O 1
ATOM 647 N N . ALA A 1 85 ? -13.346 13.373 0.011 1.00 86.00 85 ALA A N 1
ATOM 648 C CA . ALA A 1 85 ? -12.531 14.094 -0.968 1.00 86.00 85 ALA A CA 1
ATOM 649 C C . ALA A 1 85 ? -11.544 13.157 -1.707 1.00 86.00 85 ALA A C 1
ATOM 651 O O . ALA A 1 85 ? -11.950 12.162 -2.315 1.00 86.00 85 ALA A O 1
ATOM 652 N N . GLU A 1 86 ? -10.249 13.445 -1.607 1.00 85.88 86 GLU A N 1
ATOM 653 C CA . GLU A 1 86 ? -9.140 12.706 -2.218 1.00 85.88 86 GLU A CA 1
ATOM 654 C C . GLU A 1 86 ? -8.693 11.503 -1.379 1.00 85.88 86 GLU A C 1
ATOM 656 O O . GLU A 1 86 ? -7.546 11.075 -1.437 1.00 85.88 86 GLU A O 1
ATOM 661 N N . ALA A 1 87 ? -9.551 10.959 -0.522 1.00 88.62 87 ALA A N 1
ATOM 662 C CA . ALA A 1 87 ? -9.194 9.796 0.265 1.00 88.62 87 ALA A CA 1
ATOM 663 C C . ALA A 1 87 ? -10.337 8.794 0.391 1.00 88.62 87 ALA A C 1
ATOM 665 O O . ALA A 1 87 ? -11.527 9.114 0.334 1.00 88.62 87 ALA A O 1
ATOM 666 N N . ARG A 1 88 ? -9.949 7.532 0.543 1.00 90.44 88 ARG A N 1
ATOM 667 C CA . ARG A 1 88 ? -10.838 6.424 0.895 1.00 90.44 88 ARG A CA 1
ATOM 668 C C . ARG A 1 88 ? -10.471 5.967 2.283 1.00 90.44 88 ARG A C 1
ATOM 670 O O . ARG A 1 88 ? -9.293 5.729 2.526 1.00 90.44 88 ARG A O 1
ATOM 677 N N . TYR A 1 89 ? -11.450 5.868 3.168 1.00 91.19 89 TYR A N 1
ATOM 678 C CA . TYR A 1 89 ? -11.245 5.558 4.573 1.00 91.19 89 TYR A CA 1
ATOM 679 C C . TYR A 1 89 ? -11.915 4.250 4.956 1.00 91.19 89 TYR A C 1
ATOM 681 O O . TYR A 1 89 ? -12.958 3.888 4.414 1.00 91.19 89 TYR A O 1
ATOM 689 N N . ILE A 1 90 ? -11.331 3.579 5.942 1.00 91.81 90 ILE A N 1
ATOM 690 C CA . ILE A 1 90 ? -11.992 2.522 6.697 1.00 91.81 90 ILE A CA 1
ATOM 691 C C . ILE A 1 90 ? -11.496 2.537 8.140 1.00 91.81 90 ILE A C 1
ATOM 693 O O . ILE A 1 90 ? -10.318 2.794 8.400 1.00 91.81 90 ILE A O 1
ATOM 697 N N . ASN A 1 91 ? -12.400 2.263 9.076 1.00 92.06 91 ASN A N 1
ATOM 698 C CA . ASN A 1 91 ? -12.112 2.241 10.505 1.00 92.06 91 ASN A CA 1
ATOM 699 C C . ASN A 1 91 ? -12.275 0.820 11.054 1.00 92.06 91 ASN A C 1
ATOM 701 O O . ASN A 1 91 ? -13.162 0.086 10.626 1.00 92.06 91 ASN A O 1
ATOM 705 N N . PHE A 1 92 ? -11.466 0.444 12.037 1.00 90.81 92 PHE A N 1
ATOM 706 C CA . PHE A 1 92 ? -11.656 -0.773 12.828 1.00 90.81 92 PHE A CA 1
ATOM 707 C C . PHE A 1 92 ? -11.155 -0.568 14.261 1.00 90.81 92 PHE A C 1
ATOM 709 O O . PHE A 1 92 ? -10.387 0.355 14.530 1.00 90.81 92 PHE A O 1
ATOM 716 N N . ALA A 1 93 ? -11.603 -1.404 15.198 1.00 90.69 93 ALA A N 1
ATOM 717 C CA . ALA A 1 93 ? -11.279 -1.274 16.619 1.00 90.69 93 ALA A CA 1
ATOM 718 C C . ALA A 1 93 ? -10.460 -2.464 17.130 1.00 90.69 93 ALA A C 1
ATOM 720 O O . ALA A 1 93 ? -10.894 -3.613 17.029 1.00 90.69 93 ALA A O 1
ATOM 721 N N . LEU A 1 94 ? -9.308 -2.187 17.737 1.00 91.25 94 LEU A N 1
ATOM 722 C CA . LEU A 1 94 ? -8.403 -3.171 18.323 1.00 91.25 94 LEU A CA 1
ATOM 723 C C . LEU A 1 94 ? -8.520 -3.181 19.854 1.00 91.25 94 LEU A C 1
ATOM 725 O O . LEU A 1 94 ? -8.338 -2.130 20.473 1.00 91.25 94 LEU A O 1
ATOM 729 N N . PRO A 1 95 ? -8.759 -4.339 20.488 1.00 90.00 95 PRO A N 1
ATOM 730 C CA . PRO A 1 95 ? -8.607 -4.481 21.927 1.00 90.00 95 PRO A CA 1
ATOM 731 C C . PRO A 1 95 ? -7.125 -4.494 22.298 1.00 90.00 95 PRO A C 1
ATOM 733 O O . PRO A 1 95 ? -6.338 -5.260 21.745 1.00 90.00 95 PRO A O 1
ATOM 736 N N . GLN A 1 96 ? -6.737 -3.651 23.251 1.00 88.00 96 GLN A N 1
ATOM 737 C CA . GLN A 1 96 ? -5.404 -3.676 23.844 1.00 88.00 96 GLN A CA 1
ATOM 738 C C . GLN A 1 96 ? -5.515 -3.695 25.366 1.00 88.00 96 GLN A C 1
ATOM 740 O O . GLN A 1 96 ? -6.314 -2.966 25.958 1.00 88.00 96 GLN A O 1
ATOM 745 N N . ALA A 1 97 ? -4.700 -4.533 26.007 1.00 84.31 97 ALA A N 1
ATOM 746 C CA . ALA A 1 97 ? -4.583 -4.533 27.457 1.00 84.31 97 ALA A CA 1
ATOM 747 C C . ALA A 1 97 ? -4.010 -3.187 27.913 1.00 84.31 97 ALA A C 1
ATOM 749 O O . ALA A 1 97 ? -2.975 -2.735 27.413 1.00 84.31 97 ALA A O 1
ATOM 750 N N . LYS A 1 98 ? -4.682 -2.533 28.861 1.00 83.38 98 LYS A N 1
ATOM 751 C CA . LYS A 1 98 ? -4.186 -1.283 29.428 1.00 83.38 98 LYS A CA 1
ATOM 752 C C . LYS A 1 98 ? -2.965 -1.587 30.292 1.00 83.38 98 LYS A C 1
ATOM 754 O O . LYS A 1 98 ? -3.064 -2.349 31.245 1.00 83.38 98 LYS A O 1
ATOM 759 N N . VAL A 1 99 ? -1.818 -0.982 30.001 1.00 84.31 99 VAL A N 1
ATOM 760 C CA . VAL A 1 99 ? -0.626 -1.114 30.852 1.00 84.31 99 VAL A CA 1
ATOM 761 C C . VAL A 1 99 ? -0.617 0.031 31.859 1.00 84.31 99 VAL A C 1
ATOM 763 O O . VAL A 1 99 ? -0.599 1.198 31.471 1.00 84.31 99 VAL A O 1
ATOM 766 N N . VAL A 1 100 ? -0.643 -0.288 33.153 1.00 86.06 100 VAL A N 1
ATOM 767 C CA . VAL A 1 100 ? -0.583 0.699 34.244 1.00 86.06 100 VAL A CA 1
ATOM 768 C C . VAL A 1 100 ? 0.652 0.390 35.081 1.00 86.06 100 VAL A C 1
ATOM 770 O O . VAL A 1 100 ? 0.770 -0.699 35.630 1.00 86.06 100 VAL A O 1
ATOM 773 N N . GLY A 1 101 ? 1.612 1.320 35.127 1.00 89.56 101 GLY A N 1
ATOM 774 C CA . GLY A 1 101 ? 2.866 1.118 35.868 1.00 89.56 101 GLY A CA 1
ATOM 775 C C . GLY A 1 101 ? 3.725 -0.048 35.357 1.00 89.56 101 GLY A C 1
ATOM 776 O O . GLY A 1 101 ? 4.434 -0.666 36.140 1.00 89.56 101 GLY A O 1
ATOM 777 N N . GLY A 1 102 ? 3.635 -0.391 34.066 1.00 90.31 102 GLY A N 1
ATOM 778 C CA . GLY A 1 102 ? 4.372 -1.512 33.465 1.00 90.31 102 GLY A CA 1
ATOM 779 C C . GLY A 1 102 ? 3.707 -2.885 33.620 1.00 90.31 102 GLY A C 1
ATOM 780 O O . GLY A 1 102 ? 4.183 -3.849 33.027 1.00 90.31 102 GLY A O 1
ATOM 781 N N . VAL A 1 103 ? 2.589 -2.981 34.348 1.00 89.75 103 VAL A N 1
ATOM 782 C CA . VAL A 1 103 ? 1.835 -4.231 34.527 1.00 89.75 103 VAL A CA 1
ATOM 783 C C . VAL A 1 103 ? 0.600 -4.233 33.613 1.00 89.75 103 VAL A C 1
ATOM 785 O O . VAL A 1 103 ? -0.134 -3.236 33.585 1.00 89.75 103 VAL A O 1
ATOM 788 N N . PRO A 1 104 ? 0.341 -5.314 32.851 1.00 86.12 104 PRO A N 1
ATOM 789 C CA . PRO A 1 104 ? -0.885 -5.440 32.071 1.00 86.12 104 PRO A CA 1
ATOM 790 C C . PRO A 1 104 ? -2.098 -5.541 33.007 1.00 86.12 104 PRO A C 1
ATOM 792 O O . PRO A 1 104 ? -2.203 -6.446 33.832 1.00 86.12 104 PRO A O 1
ATOM 795 N N . SER A 1 105 ? -3.016 -4.588 32.883 1.00 85.75 105 SER A N 1
ATOM 796 C CA . SER A 1 105 ? -4.306 -4.583 33.567 1.00 85.75 105 SER A CA 1
ATOM 797 C C . SER A 1 105 ? -5.282 -5.527 32.864 1.00 85.75 105 SER A C 1
ATOM 799 O O . SER A 1 105 ? -5.239 -5.682 31.644 1.00 85.75 105 SER A O 1
ATOM 801 N N . GLN A 1 106 ? -6.214 -6.107 33.627 1.00 83.94 106 GLN A N 1
ATOM 802 C CA . GLN A 1 106 ? -7.358 -6.839 33.069 1.00 83.94 106 GLN A CA 1
ATOM 803 C C . GLN A 1 106 ? -8.342 -5.914 32.335 1.00 83.94 106 GLN A C 1
ATOM 805 O O . GLN A 1 106 ? -9.178 -6.380 31.565 1.00 83.94 106 GLN A O 1
ATOM 810 N N . THR A 1 107 ? -8.237 -4.599 32.544 1.00 83.31 107 THR A N 1
ATOM 811 C CA . THR A 1 107 ? -9.030 -3.617 31.812 1.00 83.31 107 THR A CA 1
ATOM 812 C C . THR A 1 107 ? -8.546 -3.523 30.367 1.00 83.31 107 THR A C 1
ATOM 814 O O . THR A 1 107 ? -7.404 -3.139 30.096 1.00 83.31 107 THR A O 1
ATOM 817 N N . VAL A 1 108 ? -9.439 -3.838 29.431 1.00 83.69 108 VAL A N 1
ATOM 818 C CA . VAL A 1 108 ? -9.199 -3.708 27.991 1.00 83.69 108 VAL A CA 1
ATOM 819 C C . VAL A 1 108 ? -9.627 -2.318 27.534 1.00 83.69 108 VAL A C 1
ATOM 821 O O . VAL A 1 108 ? -10.769 -1.913 27.742 1.00 83.69 108 VAL A O 1
ATOM 824 N N . THR A 1 109 ? -8.717 -1.604 26.878 1.00 86.00 109 THR A N 1
ATOM 825 C CA . THR A 1 109 ? -9.026 -0.360 26.170 1.00 86.00 109 THR A CA 1
ATOM 826 C C . THR A 1 109 ? -9.159 -0.665 24.683 1.00 86.00 109 THR A C 1
ATOM 828 O O . THR A 1 109 ? -8.324 -1.360 24.101 1.00 86.00 109 THR A O 1
ATOM 831 N N . LEU A 1 110 ? -10.209 -0.139 24.053 1.00 89.31 110 LEU A N 1
ATOM 832 C CA . LEU A 1 110 ? -10.385 -0.226 22.608 1.00 89.31 110 LEU A CA 1
ATOM 833 C C . LEU A 1 110 ? -9.665 0.944 21.933 1.00 89.31 110 LEU A C 1
ATOM 835 O O . LEU A 1 110 ? -9.879 2.104 22.279 1.00 89.31 110 LEU A O 1
ATOM 839 N N . TYR A 1 111 ? -8.819 0.634 20.958 1.00 91.38 111 TYR A N 1
ATOM 840 C CA . TYR A 1 111 ? -8.167 1.617 20.103 1.00 91.38 111 TYR A CA 1
ATOM 841 C C . TYR A 1 111 ? -8.793 1.580 18.722 1.00 91.38 111 TYR A C 1
ATOM 843 O O . TYR A 1 111 ? -8.842 0.536 18.076 1.00 91.38 111 TYR A O 1
ATOM 851 N N . CYS A 1 112 ? -9.245 2.732 18.256 1.00 93.56 112 CYS A N 1
ATOM 852 C CA . CYS A 1 112 ? -9.692 2.906 16.892 1.00 93.56 112 CYS A CA 1
ATOM 853 C C . CYS A 1 112 ? -8.477 3.094 15.989 1.00 93.56 112 CYS A C 1
ATOM 855 O O . CYS A 1 112 ? -7.584 3.890 16.282 1.00 93.56 112 CYS A O 1
ATOM 857 N N . VAL A 1 113 ? -8.448 2.355 14.890 1.00 94.25 113 VAL A N 1
ATOM 858 C CA . VAL A 1 113 ? -7.477 2.503 13.814 1.00 94.25 113 VAL A CA 1
ATOM 859 C C . VAL A 1 113 ? -8.238 2.921 12.573 1.00 94.25 113 VAL A C 1
ATOM 861 O O . VAL A 1 113 ? -9.267 2.333 12.239 1.00 94.25 113 VAL A O 1
ATOM 864 N N . ARG A 1 114 ? -7.719 3.929 11.879 1.00 94.12 114 ARG A N 1
ATOM 865 C CA . ARG A 1 114 ? -8.233 4.354 10.581 1.00 94.12 114 ARG A CA 1
ATOM 866 C C . ARG A 1 114 ? -7.155 4.160 9.549 1.00 94.12 114 ARG A C 1
ATOM 868 O O . ARG A 1 114 ? -6.023 4.622 9.707 1.00 94.12 114 ARG A O 1
ATOM 875 N N . LEU A 1 115 ? -7.530 3.467 8.490 1.00 94.44 115 LEU A N 1
ATOM 876 C CA . LEU A 1 115 ? -6.747 3.398 7.276 1.00 94.44 115 LEU A CA 1
ATOM 877 C C . LEU A 1 115 ? -7.293 4.419 6.306 1.00 94.44 115 LEU A C 1
ATOM 879 O O . LEU A 1 115 ? -8.505 4.628 6.222 1.00 94.44 115 LEU A O 1
ATOM 883 N N . ARG A 1 116 ? -6.385 5.020 5.549 1.00 93.31 116 ARG A N 1
ATOM 884 C CA . ARG A 1 116 ? -6.754 5.780 4.372 1.00 93.31 116 ARG A CA 1
ATOM 885 C C . ARG A 1 116 ? -5.846 5.466 3.209 1.00 93.31 116 ARG A C 1
ATOM 887 O O . ARG A 1 116 ? -4.645 5.300 3.402 1.00 93.31 116 ARG A O 1
ATOM 894 N N . VAL A 1 117 ? -6.409 5.454 2.012 1.00 92.88 117 VAL A N 1
ATOM 895 C CA . VAL A 1 117 ? -5.635 5.701 0.797 1.00 92.88 117 VAL A CA 1
ATOM 896 C C . VAL A 1 117 ? -5.853 7.164 0.464 1.00 92.88 117 VAL A C 1
ATOM 898 O O . VAL A 1 117 ? -6.965 7.533 0.098 1.00 92.88 117 VAL A O 1
ATOM 901 N N . HIS A 1 118 ? -4.834 7.992 0.686 1.00 91.94 118 HIS A N 1
ATOM 902 C CA . HIS A 1 118 ? -4.848 9.391 0.273 1.00 91.94 118 HIS A CA 1
ATOM 903 C C . HIS A 1 118 ? -4.309 9.473 -1.144 1.00 91.94 118 HIS A C 1
ATOM 905 O O . HIS A 1 118 ? -3.183 9.052 -1.374 1.00 91.94 118 HIS A O 1
ATOM 911 N N . LEU A 1 119 ? -5.131 9.937 -2.068 1.00 85.81 119 LEU A N 1
ATOM 912 C CA . LEU A 1 119 ? -4.796 10.172 -3.459 1.00 85.81 119 LEU A CA 1
ATOM 913 C C . LEU A 1 119 ? -4.176 11.557 -3.551 1.00 85.81 119 LEU A C 1
ATOM 915 O O . LEU A 1 119 ? -4.759 12.514 -3.049 1.00 85.81 119 LEU A O 1
ATOM 919 N N . ASP A 1 120 ? -3.012 11.660 -4.177 1.00 78.31 120 ASP A N 1
ATOM 920 C CA . ASP A 1 120 ? -2.482 12.960 -4.553 1.00 78.31 120 ASP A CA 1
ATOM 921 C C . ASP A 1 120 ? -3.461 13.603 -5.543 1.00 78.31 120 ASP A C 1
ATOM 923 O O . ASP A 1 120 ? -3.988 12.920 -6.434 1.00 78.31 120 ASP A O 1
ATOM 927 N N . ALA A 1 121 ? -3.715 14.906 -5.370 1.00 66.00 121 ALA A N 1
ATOM 928 C CA . ALA A 1 121 ? -4.552 15.692 -6.266 1.00 66.00 121 ALA A CA 1
ATOM 929 C C . ALA A 1 121 ? -4.178 15.366 -7.712 1.00 66.00 121 ALA A C 1
ATOM 931 O O . ALA A 1 121 ? -3.024 15.527 -8.122 1.00 66.00 121 ALA A O 1
ATOM 932 N N . GLN A 1 122 ? -5.151 14.843 -8.460 1.00 61.12 122 GLN A N 1
ATOM 933 C CA . GLN A 1 122 ? -4.909 14.307 -9.789 1.00 61.12 122 GLN A CA 1
ATOM 934 C C . GLN A 1 122 ? -4.244 15.402 -10.633 1.00 61.12 122 GLN A C 1
ATOM 936 O O . GLN A 1 122 ? -4.848 16.462 -10.829 1.00 61.12 122 GLN A O 1
ATOM 941 N N . PRO A 1 123 ? -2.999 15.210 -11.108 1.00 56.72 123 PRO A N 1
ATOM 942 C CA . PRO A 1 123 ? -2.336 16.246 -11.879 1.00 56.72 123 PRO A CA 1
ATOM 943 C C . PRO A 1 123 ? -3.185 16.535 -13.121 1.00 56.72 123 PRO A C 1
ATOM 945 O O . PRO A 1 123 ? -3.718 15.613 -13.744 1.00 56.72 123 PRO A O 1
ATOM 948 N N . ALA A 1 124 ? -3.296 17.815 -13.495 1.00 55.09 124 ALA A N 1
ATOM 949 C CA . ALA A 1 124 ? -4.159 18.310 -14.580 1.00 55.09 124 ALA A CA 1
ATOM 950 C C . ALA A 1 124 ? -3.969 17.583 -15.931 1.00 55.09 124 ALA A C 1
ATOM 952 O O . ALA A 1 124 ? -4.818 17.654 -16.814 1.00 55.09 124 ALA A O 1
ATOM 953 N N . ASN A 1 125 ? -2.871 16.840 -16.073 1.00 55.84 125 ASN A N 1
ATOM 954 C CA . ASN A 1 125 ? -2.508 16.066 -17.254 1.00 55.84 125 ASN A CA 1
ATOM 955 C C . ASN A 1 125 ? -3.112 14.644 -17.280 1.00 55.84 125 ASN A C 1
ATOM 957 O O . ASN A 1 125 ? -2.763 13.853 -18.157 1.00 55.84 125 ASN A O 1
ATOM 961 N N . GLY A 1 126 ? -3.983 14.290 -16.326 1.00 54.88 126 GLY A N 1
ATOM 962 C CA . GLY A 1 126 ? -4.771 13.050 -16.339 1.00 54.88 126 GLY A CA 1
ATOM 963 C C . GLY A 1 126 ? -3.973 11.757 -16.136 1.00 54.88 126 GLY A C 1
ATOM 964 O O . GLY A 1 126 ? -4.535 10.672 -16.266 1.00 54.88 126 GLY A O 1
ATOM 965 N N . ARG A 1 127 ? -2.678 11.852 -15.820 1.00 53.91 127 ARG A N 1
ATOM 966 C CA . ARG A 1 127 ? -1.805 10.707 -15.549 1.00 53.91 127 ARG A CA 1
ATOM 967 C C . ARG A 1 127 ? -1.335 10.769 -14.107 1.00 53.91 127 ARG A C 1
ATOM 969 O O . ARG A 1 127 ? -0.635 11.702 -13.739 1.00 53.91 127 ARG A O 1
ATOM 976 N N . ASP A 1 128 ? -1.717 9.749 -13.349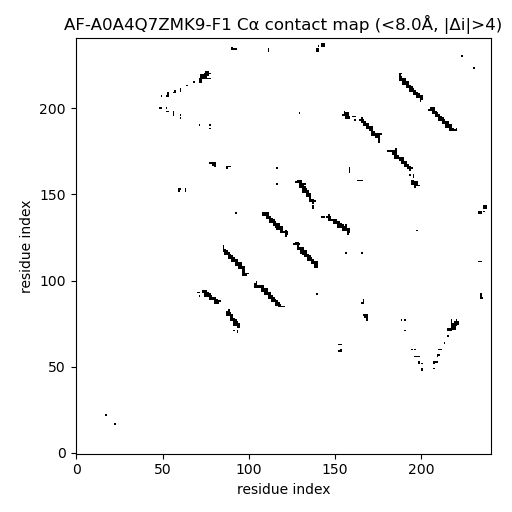 1.00 60.28 128 ASP A N 1
ATOM 977 C CA . ASP A 1 128 ? -1.109 9.358 -12.078 1.00 60.28 128 ASP A CA 1
ATOM 978 C C . ASP A 1 128 ? -1.642 10.094 -10.842 1.00 60.28 128 ASP A C 1
ATOM 980 O O . ASP A 1 128 ? -0.907 10.767 -10.124 1.00 60.28 128 ASP A O 1
ATOM 984 N N . GLY A 1 129 ? -2.924 9.883 -10.531 1.00 64.50 129 GLY A N 1
ATOM 985 C CA . GLY A 1 129 ? -3.379 9.973 -9.142 1.00 64.50 129 GLY A CA 1
ATOM 986 C C . GLY A 1 129 ? -2.748 8.829 -8.349 1.00 64.50 129 GLY A C 1
ATOM 987 O O . GLY A 1 129 ? -3.315 7.740 -8.271 1.00 64.50 129 GLY A O 1
ATOM 988 N N . ARG A 1 130 ? -1.527 9.034 -7.845 1.00 80.50 130 ARG A N 1
ATOM 989 C CA . ARG A 1 130 ? -0.859 8.065 -6.973 1.00 80.50 130 ARG A CA 1
ATOM 990 C C . ARG A 1 130 ? -1.332 8.274 -5.552 1.00 80.50 130 ARG A C 1
ATOM 992 O O . ARG A 1 130 ? -1.518 9.391 -5.091 1.00 80.50 130 ARG A O 1
ATOM 999 N N . GLY A 1 131 ? -1.539 7.165 -4.872 1.00 88.81 131 GLY A N 1
ATOM 1000 C CA . GLY A 1 131 ? -2.022 7.123 -3.515 1.00 88.81 131 GLY A CA 1
ATOM 1001 C C . GLY A 1 131 ? -0.931 6.766 -2.520 1.00 88.81 131 GLY A C 1
ATOM 1002 O O . GLY A 1 131 ? 0.045 6.070 -2.820 1.00 88.81 131 GLY A O 1
ATOM 1003 N N . ILE A 1 132 ? -1.140 7.182 -1.283 1.00 92.38 132 ILE A N 1
ATOM 1004 C CA . ILE A 1 132 ? -0.362 6.766 -0.129 1.00 92.38 132 ILE A CA 1
ATOM 1005 C C . ILE A 1 132 ? -1.322 6.065 0.827 1.00 92.38 132 ILE A C 1
ATOM 1007 O O . ILE A 1 132 ? -2.290 6.657 1.311 1.00 92.38 132 ILE A O 1
ATOM 1011 N N . LEU A 1 133 ? -1.051 4.791 1.112 1.00 93.44 133 LEU A N 1
ATOM 1012 C CA . LEU A 1 133 ? -1.739 4.064 2.169 1.00 93.44 133 LEU A CA 1
ATOM 1013 C C . LEU A 1 133 ? -1.162 4.511 3.507 1.00 93.44 133 LEU A C 1
ATOM 1015 O O . LEU A 1 133 ? 0.034 4.352 3.765 1.00 93.44 133 LEU A O 1
ATOM 1019 N N . GLN A 1 134 ? -2.015 5.036 4.372 1.00 95.38 134 GLN A N 1
ATOM 1020 C CA . GLN A 1 134 ? -1.635 5.542 5.679 1.00 95.38 134 GLN A CA 1
ATOM 1021 C C . GLN A 1 134 ? -2.544 4.981 6.767 1.00 95.38 134 GLN A C 1
ATOM 1023 O O . GLN A 1 134 ? -3.701 4.643 6.524 1.00 95.38 134 GLN A O 1
ATOM 1028 N N . SER A 1 135 ? -2.015 4.915 7.982 1.00 95.56 135 SER A N 1
ATOM 1029 C CA . SER A 1 135 ? -2.760 4.537 9.179 1.00 95.56 135 SER A CA 1
ATOM 1030 C C . SER A 1 135 ? -2.558 5.560 10.284 1.00 95.56 135 SER A C 1
ATOM 1032 O O . SER A 1 135 ? -1.431 6.017 10.489 1.00 95.56 135 SER A O 1
ATOM 1034 N N . ASN A 1 136 ? -3.598 5.841 11.053 1.00 95.69 136 ASN A N 1
ATOM 1035 C CA . ASN A 1 136 ? -3.478 6.480 12.357 1.00 95.69 136 ASN A CA 1
ATOM 1036 C C . ASN A 1 136 ? -4.326 5.734 13.397 1.00 95.69 136 ASN A C 1
ATOM 1038 O O . ASN A 1 136 ? -5.122 4.856 13.057 1.00 95.69 136 ASN A O 1
ATOM 1042 N N . LYS A 1 137 ? -4.106 6.044 14.677 1.00 95.00 137 LYS A N 1
ATOM 1043 C CA . LYS A 1 137 ? -4.810 5.405 15.792 1.00 95.00 137 LYS A CA 1
ATOM 1044 C C . LYS A 1 137 ? -5.187 6.403 16.880 1.00 95.00 137 LYS A C 1
ATOM 1046 O O . LYS A 1 137 ? -4.448 7.358 17.105 1.00 95.00 137 LYS A O 1
ATOM 1051 N N . TRP A 1 138 ? -6.283 6.148 17.582 1.00 94.12 138 TRP A N 1
ATOM 1052 C CA . TRP A 1 138 ? -6.715 6.898 18.765 1.00 94.12 138 TRP A CA 1
ATOM 1053 C C . TRP A 1 138 ? -7.441 5.982 19.751 1.00 94.12 138 TRP A C 1
ATOM 1055 O O . TRP A 1 138 ? -7.845 4.872 19.407 1.00 94.12 138 TRP A O 1
ATOM 1065 N N . GLU A 1 139 ? -7.574 6.423 20.998 1.00 91.75 139 GLU A N 1
ATOM 1066 C CA . GLU A 1 139 ? -8.359 5.707 22.004 1.00 91.75 139 GLU A CA 1
ATOM 1067 C C . GLU A 1 139 ? -9.861 5.892 21.732 1.00 91.75 139 GLU A C 1
ATOM 106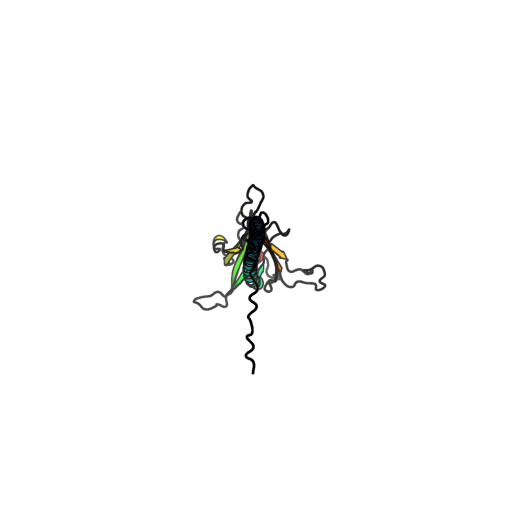9 O O . GLU A 1 139 ? -10.320 6.990 21.411 1.00 91.75 139 GLU A O 1
ATOM 1074 N N . GLN A 1 140 ? -10.643 4.820 21.849 1.00 88.38 140 GLN A N 1
ATOM 1075 C CA . GLN A 1 140 ? -12.089 4.871 21.651 1.00 88.38 140 GLN A CA 1
ATOM 1076 C C . GLN A 1 140 ? -12.759 5.881 22.594 1.00 88.38 140 GLN A C 1
ATOM 1078 O O . GLN A 1 140 ? -12.437 5.971 23.776 1.00 88.38 140 GLN A O 1
ATOM 1083 N N . GLY A 1 141 ? -13.725 6.634 22.062 1.00 84.94 141 GLY A N 1
ATOM 1084 C CA . GLY A 1 141 ? -14.431 7.682 22.804 1.00 84.94 141 GLY A CA 1
ATOM 1085 C C . GLY A 1 141 ? -13.642 8.986 22.951 1.00 84.94 141 GLY A C 1
ATOM 1086 O O . GLY A 1 141 ? -14.163 9.944 23.519 1.00 84.94 141 GLY A O 1
ATOM 1087 N N . LYS A 1 142 ? -12.408 9.056 22.436 1.00 87.44 142 LYS A N 1
ATOM 1088 C CA . LYS A 1 142 ? -11.659 10.308 22.283 1.00 87.44 142 LYS A CA 1
ATOM 1089 C C . LYS A 1 142 ? -11.885 10.901 20.886 1.00 87.44 142 LYS A C 1
ATOM 1091 O O . LYS A 1 142 ? -12.105 10.141 19.940 1.00 87.44 142 LYS A O 1
ATOM 1096 N N . PRO A 1 143 ? -11.822 12.237 20.737 1.00 84.38 143 PRO A N 1
ATOM 1097 C CA . PRO A 1 143 ? -11.978 12.876 19.435 1.00 84.38 143 PRO A CA 1
ATOM 1098 C C . PRO A 1 143 ? -10.813 12.518 18.511 1.00 84.38 143 PRO A C 1
ATOM 1100 O O . PRO A 1 143 ? -9.693 12.257 18.967 1.00 84.38 143 PRO A O 1
ATOM 1103 N N . THR A 1 144 ? -11.056 12.542 17.200 1.00 84.75 144 THR A N 1
ATOM 1104 C CA . THR A 1 144 ? -10.049 12.149 16.195 1.00 84.75 144 THR A CA 1
ATOM 1105 C C . THR A 1 144 ? -8.846 13.093 16.156 1.00 84.75 144 THR A C 1
ATOM 1107 O O . THR A 1 144 ? -7.776 12.705 15.698 1.00 84.75 144 THR A O 1
ATOM 1110 N N . THR A 1 145 ? -8.975 14.295 16.719 1.00 85.75 145 THR A N 1
ATOM 1111 C CA . THR A 1 145 ? -7.873 15.244 16.943 1.00 85.75 145 THR A CA 1
ATOM 1112 C C . THR A 1 145 ? -6.795 14.713 17.894 1.00 85.75 145 THR A C 1
ATOM 1114 O O . THR A 1 145 ? -5.655 15.162 17.833 1.00 85.75 145 THR A O 1
ATOM 1117 N N . THR A 1 146 ? -7.122 13.726 18.738 1.00 88.19 146 THR A N 1
ATOM 1118 C CA . THR A 1 146 ? -6.152 13.009 19.591 1.00 88.19 146 THR A CA 1
ATOM 1119 C C . THR A 1 146 ? -5.476 11.840 18.880 1.00 88.19 146 THR A C 1
ATOM 1121 O O . THR A 1 146 ? -4.657 11.141 19.482 1.00 88.19 146 THR A O 1
ATOM 1124 N N . ALA A 1 147 ? -5.815 11.594 17.611 1.00 92.62 147 ALA A N 1
ATOM 1125 C CA . ALA A 1 147 ? -5.181 10.539 16.849 1.00 92.62 147 ALA A CA 1
ATOM 1126 C C . ALA A 1 147 ? -3.692 10.806 16.666 1.00 92.62 147 ALA A C 1
ATOM 1128 O O . ALA A 1 147 ? -3.232 11.940 16.535 1.00 92.62 147 ALA A O 1
ATOM 1129 N N . THR A 1 148 ? -2.926 9.721 16.613 1.00 95.06 148 THR A N 1
ATOM 1130 C CA . THR A 1 148 ? -1.523 9.788 16.224 1.00 95.06 148 THR A CA 1
ATOM 1131 C C . THR A 1 148 ? -1.386 10.428 14.845 1.00 95.06 148 THR A C 1
ATOM 1133 O O . THR A 1 148 ? -2.286 10.325 14.008 1.00 95.06 148 THR A O 1
ATOM 1136 N N . GLY A 1 149 ? -0.213 10.993 14.558 1.00 94.94 149 GLY A N 1
ATOM 1137 C CA . GLY A 1 149 ? 0.127 11.387 13.194 1.00 94.94 149 GLY A CA 1
ATOM 1138 C C . GLY A 1 149 ? -0.060 10.231 12.202 1.00 94.94 149 GLY A C 1
ATOM 1139 O O . GLY A 1 149 ? 0.074 9.053 12.557 1.00 94.94 149 GLY A O 1
ATOM 1140 N N . TRP A 1 150 ? -0.387 10.572 10.956 1.00 95.19 150 TRP A N 1
ATOM 1141 C CA . TRP A 1 150 ? -0.504 9.597 9.877 1.00 95.19 150 TRP A CA 1
ATOM 1142 C C . TRP A 1 150 ? 0.835 8.910 9.632 1.00 95.19 150 TRP A C 1
ATOM 1144 O O . TRP A 1 150 ? 1.849 9.556 9.377 1.00 95.19 150 TRP A O 1
ATOM 1154 N N . ARG A 1 151 ? 0.828 7.580 9.676 1.00 95.81 151 ARG A N 1
ATOM 1155 C CA . ARG A 1 151 ? 1.979 6.749 9.337 1.00 95.81 151 ARG A CA 1
ATOM 1156 C C . ARG A 1 151 ? 1.777 6.137 7.962 1.00 95.81 151 ARG A C 1
ATOM 1158 O O . ARG A 1 151 ? 0.801 5.423 7.754 1.00 95.81 151 ARG A O 1
ATOM 1165 N N . THR A 1 152 ? 2.725 6.352 7.058 1.00 94.94 152 THR A N 1
ATOM 1166 C CA . THR A 1 152 ? 2.740 5.701 5.745 1.00 94.94 152 THR A CA 1
ATOM 1167 C C . THR A 1 152 ? 3.028 4.204 5.877 1.00 94.94 152 THR A C 1
ATOM 1169 O O . THR A 1 152 ? 4.003 3.800 6.515 1.00 94.94 152 THR A O 1
ATOM 1172 N N . LEU A 1 153 ? 2.162 3.386 5.280 1.00 93.06 153 LEU A N 1
ATOM 1173 C CA . LEU A 1 153 ? 2.293 1.932 5.174 1.00 93.06 153 LEU A CA 1
ATOM 1174 C C . LEU A 1 153 ? 2.792 1.519 3.787 1.00 93.06 153 LEU A C 1
ATOM 1176 O O . LEU A 1 153 ? 3.681 0.678 3.689 1.00 93.06 153 LEU A O 1
ATOM 1180 N N . ALA A 1 154 ? 2.240 2.128 2.737 1.00 92.25 154 ALA A N 1
ATOM 1181 C CA . ALA A 1 154 ? 2.648 1.920 1.353 1.00 92.25 154 ALA A CA 1
ATOM 1182 C C . ALA A 1 154 ? 2.475 3.215 0.541 1.00 92.25 154 ALA A C 1
ATOM 1184 O O . ALA A 1 154 ? 1.684 4.081 0.912 1.00 92.25 154 ALA A O 1
ATOM 1185 N N . SER A 1 155 ? 3.216 3.352 -0.552 1.00 91.56 155 SER A N 1
ATOM 1186 C CA . SER A 1 155 ? 3.210 4.517 -1.442 1.00 91.56 155 SER A CA 1
ATOM 1187 C C . SER A 1 155 ? 3.033 4.076 -2.891 1.00 91.56 155 SER A C 1
ATOM 1189 O O . SER A 1 155 ? 3.182 2.896 -3.201 1.00 91.56 155 SER A O 1
ATOM 1191 N N . ASN A 1 156 ? 2.745 5.029 -3.779 1.00 89.38 156 ASN A N 1
ATOM 1192 C CA . ASN A 1 156 ? 2.454 4.771 -5.191 1.00 89.38 156 ASN A CA 1
ATOM 1193 C C . ASN A 1 156 ? 1.272 3.808 -5.411 1.00 89.38 156 ASN A C 1
ATOM 1195 O O . ASN A 1 156 ? 1.276 3.018 -6.355 1.00 89.38 156 ASN A O 1
ATOM 1199 N N . ILE A 1 157 ? 0.273 3.860 -4.528 1.00 88.06 157 ILE A N 1
ATOM 1200 C CA . ILE A 1 157 ? -0.946 3.064 -4.642 1.00 88.06 157 ILE A CA 1
ATOM 1201 C C . ILE A 1 157 ? -1.762 3.587 -5.821 1.00 88.06 157 ILE A C 1
ATOM 1203 O O . ILE A 1 157 ? -2.162 4.742 -5.836 1.00 88.06 157 ILE A O 1
ATOM 1207 N N . ASP A 1 158 ? -2.032 2.751 -6.804 1.00 85.81 158 ASP A N 1
ATOM 1208 C CA . ASP A 1 158 ? -2.980 3.056 -7.861 1.00 85.81 158 ASP A CA 1
ATOM 1209 C C . ASP A 1 158 ? -4.377 2.595 -7.433 1.00 85.81 158 ASP A C 1
ATOM 1211 O O . ASP A 1 158 ? -4.585 1.420 -7.129 1.00 85.81 158 ASP A O 1
ATOM 1215 N N . THR A 1 159 ? -5.335 3.520 -7.394 1.00 72.56 159 THR A N 1
ATOM 1216 C CA . THR A 1 159 ? -6.748 3.207 -7.126 1.00 72.56 159 THR A CA 1
ATOM 1217 C C . THR A 1 159 ? -7.598 3.136 -8.386 1.00 72.56 159 THR A C 1
ATOM 1219 O O . THR A 1 159 ? -8.768 2.779 -8.297 1.00 72.56 159 THR A O 1
ATOM 1222 N N . ALA A 1 160 ? -7.048 3.470 -9.558 1.00 68.56 160 ALA A N 1
ATOM 1223 C CA . ALA A 1 160 ? -7.745 3.299 -10.830 1.00 68.56 160 ALA A CA 1
ATOM 1224 C C . ALA A 1 160 ? -7.721 1.836 -11.310 1.00 68.56 160 ALA A C 1
ATOM 1226 O O . ALA A 1 160 ? -8.482 1.465 -12.206 1.00 68.56 160 ALA A O 1
ATOM 1227 N N . TYR A 1 161 ? -6.859 0.997 -10.727 1.00 55.47 161 TYR A N 1
ATOM 1228 C CA . TYR A 1 161 ? -6.682 -0.399 -11.108 1.00 55.47 161 TYR A CA 1
ATOM 1229 C C . TYR A 1 161 ? -6.445 -1.292 -9.879 1.00 55.47 161 TYR A C 1
ATOM 1231 O O . TYR A 1 161 ? -5.594 -0.958 -9.061 1.00 55.47 161 TYR A O 1
ATOM 1239 N N . PRO A 1 162 ? -7.096 -2.464 -9.744 1.00 53.72 162 PRO A N 1
ATOM 1240 C CA . PRO A 1 162 ? -8.217 -2.943 -10.549 1.00 53.72 162 PRO A CA 1
ATOM 1241 C C . PRO A 1 162 ? -9.483 -2.107 -10.305 1.00 53.72 162 PRO A C 1
ATOM 1243 O O . PRO A 1 162 ? -9.603 -1.438 -9.285 1.00 53.72 162 PRO A O 1
ATOM 1246 N N . THR A 1 163 ? -10.452 -2.174 -11.223 1.00 64.62 163 THR A N 1
ATOM 1247 C CA . THR A 1 163 ? -11.772 -1.540 -11.063 1.00 64.62 163 THR A CA 1
ATOM 1248 C C . THR A 1 163 ? -12.423 -1.983 -9.746 1.00 64.62 163 THR A C 1
ATOM 1250 O O . THR A 1 163 ? -12.814 -3.144 -9.597 1.00 64.62 163 THR A O 1
ATOM 1253 N N . GLY A 1 164 ? -12.520 -1.079 -8.774 1.00 71.69 164 GLY A N 1
ATOM 1254 C CA . GLY A 1 164 ? -13.126 -1.337 -7.472 1.00 71.69 164 GLY A CA 1
ATOM 1255 C C . GLY A 1 164 ? -12.606 -0.387 -6.399 1.00 71.69 164 GLY A C 1
ATOM 1256 O O . GLY A 1 164 ? -11.548 0.214 -6.547 1.00 71.69 164 GLY A O 1
ATOM 1257 N N . GLU A 1 165 ? -13.355 -0.256 -5.308 1.00 81.81 165 GLU A N 1
ATOM 1258 C CA . GLU A 1 165 ? -12.887 0.497 -4.145 1.00 81.81 165 GLU A CA 1
ATOM 1259 C C . GLU A 1 165 ? -11.709 -0.246 -3.475 1.00 81.81 165 GLU A C 1
ATOM 1261 O O . GLU A 1 165 ? -11.737 -1.480 -3.381 1.00 81.81 165 GLU A O 1
ATOM 1266 N N . PRO A 1 166 ? -10.677 0.469 -2.981 1.00 86.19 166 PRO A N 1
ATOM 1267 C CA . PRO A 1 166 ? -9.516 -0.151 -2.332 1.00 86.19 166 PRO A CA 1
ATOM 1268 C C . PRO A 1 166 ? -9.886 -0.884 -1.034 1.00 86.19 166 PRO A C 1
ATOM 1270 O O . PRO A 1 166 ? -9.173 -1.786 -0.587 1.00 86.19 166 PRO A O 1
ATOM 1273 N N . PHE A 1 167 ? -11.018 -0.511 -0.437 1.00 89.31 167 PHE A N 1
ATOM 1274 C CA . PHE A 1 167 ? -11.573 -1.128 0.756 1.00 89.31 167 PHE A CA 1
ATOM 1275 C C . PHE A 1 167 ? -13.005 -1.575 0.484 1.00 89.31 167 PHE A C 1
ATOM 1277 O O . PHE A 1 167 ? -13.837 -0.791 0.035 1.00 89.31 167 PHE A O 1
ATOM 1284 N N . GLU A 1 168 ? -13.300 -2.829 0.806 1.00 86.94 168 GLU A N 1
ATOM 1285 C CA . GLU A 1 168 ? -14.639 -3.397 0.729 1.00 86.94 168 GLU A CA 1
ATOM 1286 C C . GLU A 1 168 ? -14.929 -4.116 2.049 1.00 86.94 168 GLU A C 1
ATOM 1288 O O . GLU A 1 168 ? -14.314 -5.135 2.379 1.00 86.94 168 GLU A O 1
ATOM 1293 N N . PHE A 1 169 ? -15.869 -3.571 2.817 1.00 84.44 169 PHE A N 1
ATOM 1294 C CA . PHE A 1 169 ? -16.411 -4.252 3.983 1.00 84.44 169 PHE A CA 1
ATOM 1295 C C . PHE A 1 169 ? -17.525 -5.194 3.536 1.00 84.44 169 PHE A C 1
ATOM 1297 O O . PHE A 1 169 ? -18.465 -4.783 2.856 1.00 84.44 169 PHE A O 1
ATOM 1304 N N . LYS A 1 170 ? -17.418 -6.461 3.928 1.00 82.00 170 LYS A N 1
ATOM 1305 C CA . LYS A 1 170 ? -18.469 -7.453 3.743 1.00 82.00 170 LYS A CA 1
ATOM 1306 C C . LYS A 1 170 ? -18.963 -7.861 5.128 1.00 82.00 170 LYS A C 1
ATOM 1308 O O . LYS A 1 170 ? -18.245 -8.590 5.821 1.00 82.00 170 LYS A O 1
ATOM 1313 N N . PRO A 1 171 ? -20.153 -7.394 5.548 1.00 74.25 171 PRO A N 1
ATOM 1314 C CA . PRO A 1 171 ? -20.700 -7.799 6.829 1.00 74.25 171 PRO A CA 1
ATOM 1315 C C . PRO A 1 171 ? -20.882 -9.311 6.857 1.00 74.25 171 PRO A C 1
ATOM 1317 O O . PRO A 1 171 ? -21.069 -9.956 5.817 1.00 74.25 171 PRO A O 1
ATOM 1320 N N . ARG A 1 172 ? -20.876 -9.866 8.066 1.00 70.31 172 ARG A N 1
ATOM 1321 C CA . ARG A 1 172 ? -21.338 -11.224 8.321 1.00 70.31 172 ARG A CA 1
ATOM 1322 C C . ARG A 1 172 ? -22.690 -11.431 7.633 1.00 70.31 172 ARG A C 1
ATOM 1324 O O . ARG A 1 172 ? -23.674 -10.781 7.974 1.00 70.31 172 ARG A O 1
ATOM 1331 N N . SER A 1 173 ? -22.727 -12.324 6.651 1.00 64.31 173 SER A N 1
ATOM 1332 C CA . SER A 1 173 ? -23.923 -12.618 5.865 1.00 64.31 173 SER A CA 1
ATOM 1333 C C . SER A 1 173 ? -24.166 -14.122 5.814 1.00 64.31 173 SER A C 1
ATOM 1335 O O . SER A 1 173 ? -23.229 -14.927 5.801 1.00 64.31 173 SER A O 1
ATOM 1337 N N . SER A 1 174 ? -25.440 -14.502 5.739 1.00 50.22 174 SER A N 1
ATOM 1338 C CA . SER A 1 174 ? -25.869 -15.871 5.448 1.00 50.22 174 SER A CA 1
ATOM 1339 C C . SER A 1 174 ? -25.563 -16.296 4.006 1.00 50.22 174 SER A C 1
ATOM 1341 O O . SER A 1 174 ? -25.526 -17.493 3.719 1.00 50.22 174 SER A O 1
ATOM 1343 N N . THR A 1 175 ? -25.275 -15.350 3.102 1.00 51.69 175 THR A N 1
ATOM 1344 C CA . THR A 1 175 ? -24.910 -15.640 1.708 1.00 51.69 175 THR A CA 1
ATOM 1345 C C . THR A 1 175 ? -23.420 -15.977 1.559 1.00 51.69 175 THR A C 1
ATOM 1347 O O . THR A 1 175 ? -22.579 -15.253 2.098 1.00 51.69 175 THR A O 1
ATOM 1350 N N . PRO A 1 176 ? -23.061 -17.034 0.806 1.00 50.59 176 PRO A N 1
ATOM 1351 C CA . PRO A 1 176 ? -21.675 -17.454 0.618 1.00 50.59 176 PRO A CA 1
ATOM 1352 C C . PRO A 1 176 ? -20.811 -16.354 -0.017 1.00 50.59 176 PRO A C 1
ATOM 1354 O O . PRO A 1 176 ? -21.224 -15.640 -0.927 1.00 50.59 176 PRO A O 1
ATOM 1357 N N . VAL A 1 177 ? -19.577 -16.242 0.476 1.00 53.00 177 VAL A N 1
ATOM 1358 C CA . VAL A 1 177 ? -18.599 -15.188 0.135 1.00 53.00 177 VAL A CA 1
ATOM 1359 C C . VAL A 1 177 ? -18.034 -15.349 -1.283 1.00 53.00 177 VAL A C 1
ATOM 1361 O O . VAL A 1 177 ? -17.547 -14.380 -1.871 1.00 53.00 177 VAL A O 1
ATOM 1364 N N . PHE A 1 178 ? -18.131 -16.557 -1.844 1.00 55.00 178 PHE A N 1
ATOM 1365 C CA . PHE A 1 178 ? -17.613 -16.928 -3.158 1.00 55.00 178 PHE A CA 1
ATOM 1366 C C . PHE A 1 178 ? -18.711 -17.581 -4.000 1.00 55.00 178 PHE A C 1
ATOM 1368 O O . PHE A 1 178 ? -19.410 -18.483 -3.531 1.00 55.00 178 PHE A O 1
ATOM 1375 N N . ALA A 1 179 ? -18.838 -17.145 -5.256 1.00 48.50 179 ALA A N 1
ATOM 1376 C CA . ALA A 1 179 ? -19.716 -17.779 -6.232 1.00 48.50 179 ALA A CA 1
ATOM 1377 C C . ALA A 1 179 ? -19.263 -19.236 -6.444 1.00 48.50 179 ALA A C 1
ATOM 1379 O O . ALA A 1 179 ? -18.156 -19.472 -6.920 1.00 48.50 179 ALA A O 1
ATOM 1380 N N . GLY A 1 180 ? -20.096 -20.199 -6.034 1.00 56.97 180 GLY A N 1
ATOM 1381 C CA . GLY A 1 180 ? -19.813 -21.640 -6.116 1.00 56.97 180 GLY A CA 1
ATOM 1382 C C . GLY A 1 180 ? -19.578 -22.354 -4.777 1.00 56.97 180 GLY A C 1
ATOM 1383 O O . GLY A 1 180 ? -19.469 -23.576 -4.765 1.00 56.97 180 GLY A O 1
ATOM 1384 N N . SER A 1 181 ? -19.536 -21.640 -3.646 1.00 50.06 181 SER A N 1
ATOM 1385 C CA . SER A 1 181 ? -19.450 -22.269 -2.317 1.00 50.06 181 SER A CA 1
ATOM 1386 C C . SER A 1 181 ? -20.831 -22.711 -1.820 1.00 50.06 181 SER A C 1
ATOM 1388 O O . SER A 1 181 ? -21.714 -21.876 -1.633 1.00 50.06 181 SER A O 1
ATOM 1390 N N . THR A 1 182 ? -21.012 -24.011 -1.562 1.00 52.59 182 THR A N 1
ATOM 1391 C CA . THR A 1 182 ? -22.217 -24.584 -0.925 1.00 52.59 182 THR A CA 1
ATOM 1392 C C . THR A 1 182 ? -22.235 -24.405 0.594 1.00 52.59 182 THR A C 1
ATOM 1394 O O . THR A 1 182 ? -23.276 -24.587 1.222 1.00 52.59 182 THR A O 1
ATOM 1397 N N . THR A 1 183 ? -21.111 -24.016 1.202 1.00 50.50 183 THR A N 1
ATOM 1398 C CA . THR A 1 183 ? -21.028 -23.686 2.626 1.00 50.50 183 THR A CA 1
ATOM 1399 C C . THR A 1 183 ? -21.627 -22.301 2.853 1.00 50.50 183 THR A C 1
ATOM 1401 O O . THR A 1 183 ? -21.008 -21.266 2.593 1.00 50.50 183 THR A O 1
ATOM 1404 N N . THR A 1 184 ? -22.884 -22.304 3.279 1.00 49.56 184 THR A N 1
ATOM 1405 C CA . THR A 1 184 ? -23.669 -21.135 3.666 1.00 49.56 184 THR A CA 1
ATOM 1406 C C . THR A 1 184 ? -23.190 -20.604 5.011 1.00 49.56 184 THR A C 1
ATOM 1408 O O . THR A 1 184 ? -22.949 -21.384 5.933 1.00 49.56 184 THR A O 1
ATOM 1411 N N . THR A 1 185 ? -23.166 -19.280 5.156 1.00 50.62 185 THR A N 1
ATOM 1412 C CA . THR A 1 185 ? -22.811 -18.508 6.364 1.00 50.62 185 THR A CA 1
ATOM 1413 C C . THR A 1 185 ? -21.312 -18.270 6.577 1.00 50.62 185 THR A C 1
ATOM 1415 O O . THR A 1 185 ? -20.579 -19.106 7.103 1.00 50.62 185 THR A O 1
ATOM 1418 N N . ALA A 1 186 ? -20.858 -17.055 6.251 1.00 53.03 186 ALA A N 1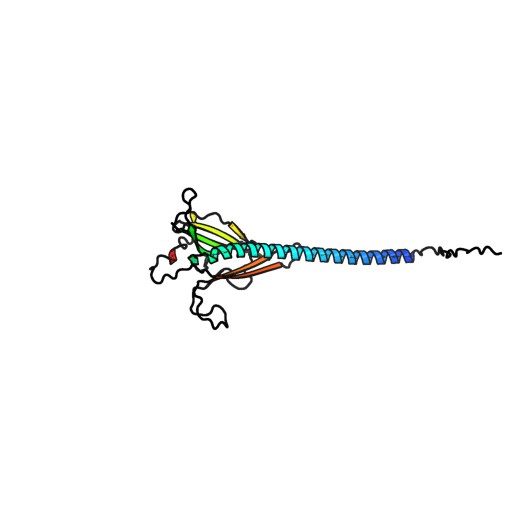
ATOM 1419 C CA . ALA A 1 186 ? -19.688 -16.507 6.924 1.00 53.03 186 ALA A CA 1
ATOM 1420 C C . ALA A 1 186 ? -20.125 -16.142 8.347 1.00 53.03 186 ALA A C 1
ATOM 1422 O O . ALA A 1 186 ? -20.980 -15.282 8.515 1.00 53.03 186 ALA A O 1
ATOM 1423 N N . ASN A 1 187 ? -19.562 -16.792 9.367 1.00 62.41 187 ASN A N 1
ATOM 1424 C CA . ASN A 1 187 ? -19.853 -16.502 10.781 1.00 62.41 187 ASN A CA 1
ATOM 1425 C C . ASN A 1 187 ? -19.003 -15.349 11.346 1.00 62.41 187 ASN A C 1
ATOM 1427 O O . ASN A 1 187 ? -18.932 -15.170 12.558 1.00 62.41 187 ASN A O 1
ATOM 1431 N N . ALA A 1 188 ? -18.338 -14.577 10.488 1.00 67.19 188 ALA A N 1
ATOM 1432 C CA . ALA A 1 188 ? -17.439 -13.492 10.862 1.00 67.19 188 ALA A CA 1
ATOM 1433 C C . ALA A 1 188 ? -17.563 -12.335 9.866 1.00 67.19 188 ALA A C 1
ATOM 1435 O O . ALA A 1 188 ? -17.953 -12.550 8.715 1.00 67.19 188 ALA A O 1
ATOM 1436 N N . ASP A 1 189 ? -17.226 -11.124 10.308 1.00 73.88 189 ASP A N 1
ATOM 1437 C CA . ASP A 1 189 ? -17.121 -9.985 9.400 1.00 73.88 189 ASP A CA 1
ATOM 1438 C C . ASP A 1 189 ? -15.844 -10.098 8.565 1.00 73.88 189 ASP A C 1
ATOM 1440 O O . ASP A 1 189 ? -14.789 -10.533 9.047 1.00 73.88 189 ASP A O 1
ATOM 1444 N N . LEU A 1 190 ? -15.944 -9.710 7.297 1.00 78.12 190 LEU A N 1
ATOM 1445 C CA . LEU A 1 190 ? -14.851 -9.795 6.343 1.00 78.12 190 LEU A CA 1
ATOM 1446 C C . LEU A 1 190 ? -14.461 -8.400 5.868 1.00 78.12 190 LEU A C 1
ATOM 1448 O O . LEU A 1 190 ? -15.300 -7.580 5.497 1.00 78.12 190 LEU A O 1
ATOM 1452 N N . LEU A 1 191 ? -13.159 -8.156 5.827 1.00 79.00 191 LEU A N 1
ATOM 1453 C CA . LEU A 1 191 ? -12.581 -6.956 5.250 1.00 79.00 191 LEU A CA 1
ATOM 1454 C C . LEU A 1 191 ? -11.733 -7.355 4.053 1.00 79.00 191 LEU A C 1
ATOM 1456 O O . LEU A 1 191 ? -10.676 -7.964 4.213 1.00 79.00 191 LEU A O 1
ATOM 1460 N N . ARG A 1 192 ? -12.174 -6.993 2.852 1.00 81.81 192 ARG A N 1
ATOM 1461 C CA . ARG A 1 192 ? -11.369 -7.143 1.646 1.00 81.81 192 ARG A CA 1
ATOM 1462 C C . ARG A 1 192 ? -10.619 -5.849 1.370 1.00 81.81 192 ARG A C 1
ATOM 1464 O O . ARG A 1 192 ? -11.205 -4.771 1.308 1.00 81.81 192 ARG A O 1
ATOM 1471 N N . ILE A 1 193 ? -9.309 -5.976 1.214 1.00 80.25 193 ILE A N 1
ATOM 1472 C CA . ILE A 1 193 ? -8.412 -4.879 0.875 1.00 80.25 193 ILE A CA 1
ATOM 1473 C C . ILE A 1 193 ? -7.779 -5.212 -0.470 1.00 80.25 193 ILE A C 1
ATOM 1475 O O . ILE A 1 193 ? -7.132 -6.252 -0.617 1.00 80.25 193 ILE A O 1
ATOM 1479 N N . ARG A 1 194 ? -7.968 -4.317 -1.440 1.00 82.56 194 ARG A N 1
ATOM 1480 C CA . ARG A 1 194 ? -7.378 -4.415 -2.776 1.00 82.56 194 ARG A CA 1
ATOM 1481 C C . ARG A 1 194 ? -6.425 -3.250 -2.953 1.00 82.56 194 ARG A C 1
ATOM 1483 O O . ARG A 1 194 ? -6.839 -2.096 -2.911 1.00 82.56 194 ARG A O 1
ATOM 1490 N N . LEU A 1 195 ? -5.144 -3.551 -3.112 1.00 80.38 195 LEU A N 1
ATOM 1491 C CA . LEU A 1 195 ? -4.110 -2.545 -3.300 1.00 80.38 195 LEU A CA 1
ATOM 1492 C C . LEU A 1 195 ? -3.324 -2.888 -4.550 1.00 80.38 195 LEU A C 1
ATOM 1494 O O . LEU A 1 195 ? -2.782 -3.983 -4.681 1.00 80.38 195 LEU A O 1
ATOM 1498 N N . THR A 1 196 ? -3.202 -1.913 -5.432 1.00 79.56 196 THR A N 1
ATOM 1499 C CA . THR A 1 196 ? -2.276 -1.972 -6.555 1.00 79.56 196 THR A CA 1
ATOM 1500 C C . THR A 1 196 ? -1.244 -0.894 -6.359 1.00 79.56 196 THR A C 1
ATOM 1502 O O . THR A 1 196 ? -1.573 0.197 -5.918 1.00 79.56 196 THR A O 1
ATOM 1505 N N . VAL A 1 197 ? 0.006 -1.190 -6.673 1.00 80.88 197 VAL A N 1
ATOM 1506 C CA . VAL A 1 197 ? 1.106 -0.237 -6.681 1.00 80.88 197 VAL A CA 1
ATOM 1507 C C . VAL A 1 197 ? 1.608 -0.116 -8.110 1.00 80.88 197 VAL A C 1
ATOM 1509 O O . VAL A 1 197 ? 1.905 -1.125 -8.756 1.00 80.88 197 VAL A O 1
ATOM 1512 N N . ARG A 1 198 ? 1.718 1.122 -8.595 1.00 80.62 198 ARG A N 1
ATOM 1513 C CA . ARG A 1 198 ? 2.359 1.440 -9.874 1.00 80.62 198 ARG A CA 1
ATOM 1514 C C . ARG A 1 198 ? 3.704 2.082 -9.638 1.00 80.62 198 ARG A C 1
ATOM 1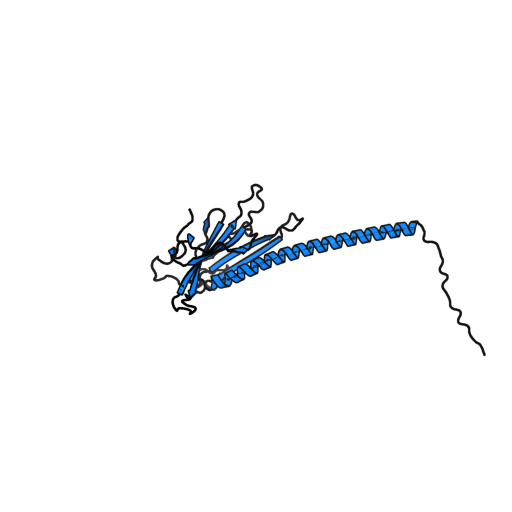516 O O . ARG A 1 198 ? 3.813 3.115 -8.986 1.00 80.62 198 ARG A O 1
ATOM 1523 N N . LEU A 1 199 ? 4.738 1.480 -10.195 1.00 79.06 199 LEU A N 1
ATOM 1524 C CA . LEU A 1 199 ? 6.098 1.960 -10.057 1.00 79.06 199 LEU A CA 1
ATOM 1525 C C . LEU A 1 199 ? 6.588 2.428 -11.418 1.00 79.06 199 LEU A C 1
ATOM 1527 O O . LEU A 1 199 ? 6.670 1.644 -12.366 1.00 79.06 199 LEU A O 1
ATOM 1531 N N . ALA A 1 200 ? 6.941 3.710 -11.488 1.00 75.19 200 ALA A N 1
ATOM 1532 C CA . ALA A 1 200 ? 7.590 4.256 -12.666 1.00 75.19 200 ALA A CA 1
ATOM 1533 C C . ALA A 1 200 ? 8.959 3.601 -12.836 1.00 75.19 200 ALA A C 1
ATOM 1535 O O . ALA A 1 200 ? 9.801 3.628 -11.936 1.00 75.19 200 ALA A O 1
ATOM 1536 N N . ARG A 1 201 ? 9.194 3.051 -14.022 1.00 77.31 201 ARG A N 1
ATOM 1537 C CA . ARG A 1 201 ? 10.505 2.554 -14.421 1.00 77.31 201 ARG A CA 1
ATOM 1538 C C . ARG A 1 201 ? 11.294 3.689 -15.065 1.00 77.31 201 ARG A C 1
ATOM 1540 O O . ARG A 1 201 ? 10.842 4.292 -16.037 1.00 77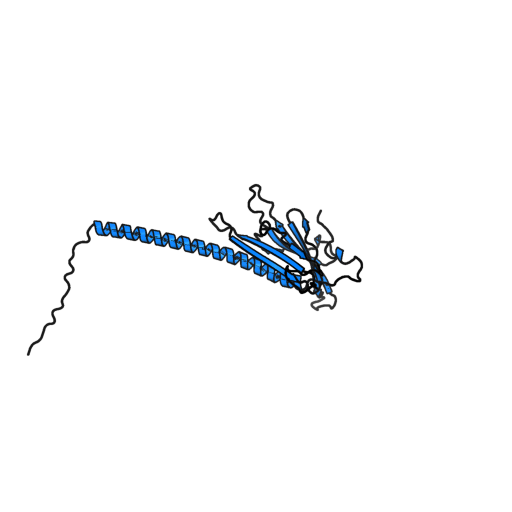.31 201 ARG A O 1
ATOM 1547 N N . ALA A 1 202 ? 12.495 3.955 -14.555 1.00 67.56 202 ALA A N 1
ATOM 1548 C CA . ALA A 1 202 ? 13.375 4.979 -15.111 1.00 67.56 202 ALA A CA 1
ATOM 1549 C C . ALA A 1 202 ? 13.616 4.743 -16.618 1.00 67.56 202 ALA A C 1
ATOM 1551 O O . ALA A 1 202 ? 14.053 3.667 -17.028 1.00 67.56 202 ALA A O 1
ATOM 1552 N N . GLY A 1 203 ? 13.298 5.745 -17.446 1.00 67.12 203 GLY A N 1
ATOM 1553 C CA . GLY A 1 203 ? 13.468 5.687 -18.904 1.00 67.12 203 GLY A CA 1
ATOM 1554 C C . GLY A 1 203 ? 12.398 4.898 -19.673 1.00 67.12 203 GLY A C 1
ATOM 1555 O O . GLY A 1 203 ? 12.570 4.670 -20.869 1.00 67.12 203 GLY A O 1
ATOM 1556 N N . SER A 1 204 ? 11.304 4.487 -19.023 1.00 73.19 204 SER A N 1
ATOM 1557 C CA . SER A 1 204 ? 10.161 3.802 -19.640 1.00 73.19 204 SER A CA 1
ATOM 1558 C C . SER A 1 204 ? 8.906 4.676 -19.591 1.00 73.19 204 SER A C 1
ATOM 1560 O O . SER A 1 204 ? 8.720 5.443 -18.651 1.00 73.19 204 SER A O 1
ATOM 1562 N N . LYS A 1 205 ? 8.029 4.543 -20.594 1.00 71.19 205 LYS A N 1
ATOM 1563 C CA . LYS A 1 205 ? 6.651 5.074 -20.542 1.00 71.19 205 LYS A CA 1
ATOM 1564 C C . LYS A 1 205 ? 5.659 4.076 -19.936 1.00 71.19 205 LYS A C 1
ATOM 1566 O O . LYS A 1 205 ? 4.518 4.444 -19.683 1.00 71.19 205 LYS A O 1
ATOM 1571 N N . GLU A 1 206 ? 6.086 2.830 -19.757 1.00 77.88 206 GLU A N 1
ATOM 1572 C CA . GLU A 1 206 ? 5.307 1.766 -19.132 1.00 77.88 206 GLU A CA 1
ATOM 1573 C C . GLU A 1 206 ? 5.653 1.675 -17.647 1.00 77.88 206 GLU A C 1
ATOM 1575 O O . GLU A 1 206 ? 6.833 1.530 -17.290 1.00 77.88 206 GLU A O 1
ATOM 1580 N N . ASP A 1 207 ? 4.618 1.741 -16.812 1.00 80.19 207 ASP A N 1
ATOM 1581 C CA . ASP A 1 207 ? 4.704 1.482 -15.381 1.00 80.19 207 ASP A CA 1
ATOM 1582 C C . ASP A 1 207 ? 4.763 -0.021 -15.109 1.00 80.19 207 ASP A C 1
ATOM 1584 O O . ASP A 1 207 ? 4.098 -0.825 -15.765 1.00 80.19 207 ASP A O 1
ATOM 1588 N N . MET A 1 208 ? 5.530 -0.398 -14.091 1.00 82.69 208 MET A N 1
ATOM 1589 C CA . MET A 1 208 ? 5.469 -1.741 -13.527 1.00 82.69 208 MET A CA 1
ATOM 1590 C C . MET A 1 208 ? 4.328 -1.794 -12.512 1.00 82.69 208 MET A C 1
ATOM 1592 O O . MET A 1 208 ? 4.198 -0.904 -11.668 1.00 82.69 208 MET A O 1
ATOM 1596 N N . VAL A 1 209 ? 3.514 -2.846 -12.577 1.00 84.62 209 VAL A N 1
ATOM 1597 C CA . VAL A 1 209 ? 2.346 -3.019 -11.708 1.00 84.62 209 VAL A CA 1
ATOM 1598 C C . VAL A 1 209 ? 2.593 -4.186 -10.758 1.00 84.62 209 VAL A C 1
ATOM 1600 O O . VAL A 1 209 ? 2.849 -5.306 -11.195 1.00 84.62 209 VAL A O 1
ATOM 1603 N N . ALA A 1 210 ? 2.487 -3.932 -9.457 1.00 85.25 210 ALA A N 1
ATOM 1604 C CA . ALA A 1 210 ? 2.371 -4.962 -8.429 1.00 85.25 210 ALA A CA 1
ATOM 1605 C C . ALA A 1 210 ? 0.978 -4.850 -7.805 1.00 85.25 210 ALA A C 1
ATOM 1607 O O . ALA A 1 210 ? 0.514 -3.745 -7.541 1.00 85.25 210 ALA A O 1
ATOM 1608 N N . SER A 1 211 ? 0.281 -5.960 -7.582 1.00 86.06 211 SER A N 1
ATOM 1609 C CA . SER A 1 211 ? -1.076 -5.927 -7.028 1.00 86.06 211 SER A CA 1
ATOM 1610 C C . SER A 1 211 ? -1.258 -7.005 -5.972 1.00 86.06 211 SER A C 1
ATOM 1612 O O . SER A 1 211 ? -0.681 -8.088 -6.063 1.00 86.06 211 SER A O 1
ATOM 1614 N N . THR A 1 212 ? -2.048 -6.688 -4.952 1.00 88.00 212 THR A N 1
ATOM 1615 C CA . THR A 1 212 ? -2.463 -7.602 -3.896 1.00 88.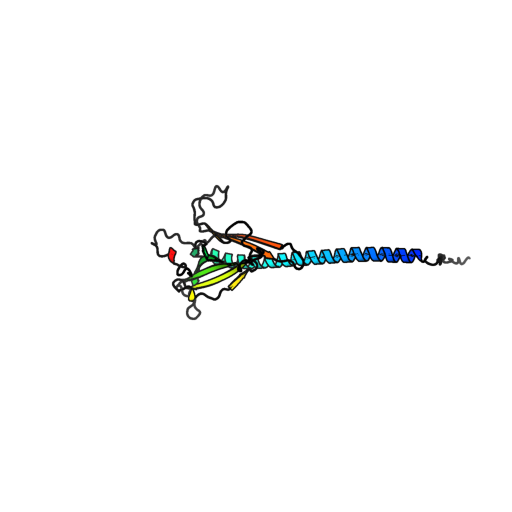00 212 THR A CA 1
ATOM 1616 C C . THR A 1 212 ? -3.956 -7.436 -3.634 1.00 88.00 212 THR A C 1
ATOM 1618 O O . THR A 1 212 ? -4.472 -6.325 -3.503 1.00 88.00 212 THR A O 1
ATOM 1621 N N . ASP A 1 213 ? -4.661 -8.558 -3.556 1.00 87.38 213 ASP A N 1
ATOM 1622 C CA . ASP A 1 213 ? -6.076 -8.627 -3.211 1.00 87.38 213 ASP A CA 1
ATOM 1623 C C . ASP A 1 213 ? -6.214 -9.647 -2.090 1.00 87.38 213 ASP A C 1
ATOM 1625 O O . ASP A 1 213 ? -6.071 -10.852 -2.299 1.00 87.38 213 ASP A O 1
ATOM 1629 N N . THR A 1 214 ? -6.393 -9.148 -0.870 1.00 85.44 214 THR A N 1
ATOM 1630 C CA . THR A 1 214 ? -6.443 -9.989 0.325 1.00 85.44 214 THR A CA 1
ATOM 1631 C C . THR A 1 214 ? -7.754 -9.759 1.056 1.00 85.44 214 THR A C 1
ATOM 1633 O O . THR A 1 214 ? -8.162 -8.625 1.308 1.00 85.44 214 THR A O 1
ATOM 1636 N N . THR A 1 215 ? -8.415 -10.854 1.425 1.00 86.44 215 THR A N 1
ATOM 1637 C CA . THR A 1 215 ? -9.590 -10.824 2.298 1.00 86.44 215 THR A CA 1
ATOM 1638 C C . THR A 1 215 ? -9.190 -11.270 3.696 1.00 86.44 215 THR A C 1
ATOM 1640 O O . THR A 1 215 ? -8.659 -12.363 3.881 1.00 86.44 215 THR A O 1
ATOM 1643 N N . TYR A 1 216 ? -9.452 -10.415 4.675 1.00 85.06 216 TYR A N 1
ATOM 1644 C CA . TYR A 1 216 ? -9.219 -10.661 6.088 1.00 85.06 216 TYR A CA 1
ATOM 1645 C C . TYR A 1 216 ? -10.522 -11.020 6.786 1.00 85.06 216 TYR A C 1
ATOM 1647 O O . TYR A 1 216 ? -11.582 -10.480 6.473 1.00 85.06 216 TYR A O 1
ATOM 1655 N N . THR A 1 217 ? -10.421 -11.899 7.774 1.00 83.12 217 THR A N 1
ATOM 1656 C CA . THR A 1 217 ? -11.531 -12.267 8.649 1.00 83.12 217 THR A CA 1
ATOM 1657 C C . THR A 1 217 ? -11.295 -11.669 10.024 1.00 83.12 217 THR A C 1
ATOM 1659 O O . THR A 1 217 ? -10.292 -11.981 10.669 1.00 83.12 217 THR A O 1
ATOM 1662 N N . ALA A 1 218 ? -12.219 -10.825 10.474 1.00 79.75 218 ALA A N 1
ATOM 1663 C CA . ALA A 1 218 ? -12.215 -10.304 11.831 1.00 79.75 218 ALA A CA 1
ATOM 1664 C C . ALA A 1 218 ? -12.952 -11.312 12.728 1.00 79.75 218 ALA A C 1
ATOM 1666 O O . ALA A 1 218 ? -14.177 -11.314 12.829 1.00 79.75 218 ALA A O 1
ATOM 1667 N N . ALA A 1 219 ? -12.197 -12.240 13.321 1.00 70.25 219 ALA A N 1
ATOM 1668 C CA . ALA A 1 219 ? -12.757 -13.372 14.068 1.00 70.25 219 ALA A CA 1
ATOM 1669 C C . ALA A 1 219 ? -13.377 -12.964 15.416 1.00 70.25 219 ALA A C 1
ATOM 1671 O O . ALA A 1 219 ? -14.221 -13.679 15.947 1.00 70.25 219 ALA A O 1
ATOM 1672 N N . ASN A 1 220 ? -12.976 -11.808 15.951 1.00 66.69 220 ASN A N 1
ATOM 1673 C CA . ASN A 1 220 ? -13.400 -11.323 17.262 1.00 66.69 220 ASN A CA 1
ATOM 1674 C C . ASN A 1 220 ? -14.561 -10.322 17.188 1.00 66.69 220 ASN A C 1
ATOM 1676 O O . ASN A 1 220 ? -14.824 -9.629 18.174 1.00 66.69 220 ASN A O 1
ATOM 1680 N N . THR A 1 221 ? -15.256 -10.210 16.048 1.00 66.38 221 THR A N 1
ATOM 1681 C CA . THR A 1 221 ? -16.408 -9.311 15.966 1.00 66.38 221 TH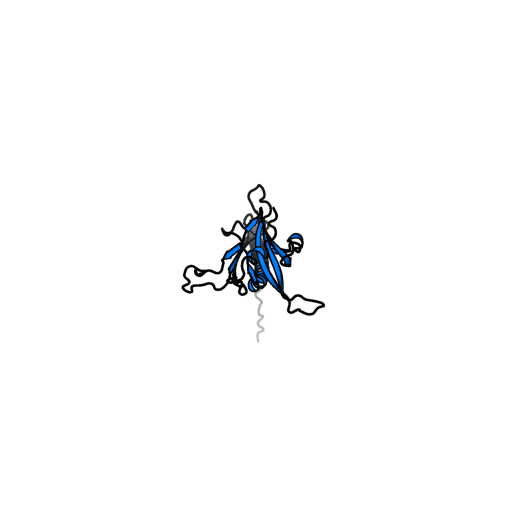R A CA 1
ATOM 1682 C C . THR A 1 221 ? -17.602 -9.896 16.707 1.00 66.38 221 THR A C 1
ATOM 1684 O O . THR A 1 221 ? -18.122 -10.972 16.398 1.00 66.38 221 THR A O 1
ATOM 1687 N N . ILE A 1 222 ? -18.033 -9.180 17.739 1.00 58.19 222 ILE A N 1
ATOM 1688 C CA . ILE A 1 222 ? -19.211 -9.526 18.532 1.00 58.19 222 ILE A CA 1
ATOM 1689 C C . ILE A 1 222 ? -20.435 -8.953 17.817 1.00 58.19 222 ILE A C 1
ATOM 1691 O O . ILE A 1 222 ? -20.572 -7.737 17.684 1.00 58.19 222 ILE A O 1
ATOM 1695 N N . THR A 1 223 ? -21.334 -9.820 17.344 1.00 52.75 223 THR A N 1
ATOM 1696 C CA . THR A 1 223 ? -22.654 -9.398 16.860 1.00 52.75 223 THR A CA 1
ATOM 1697 C C . THR A 1 223 ? -23.430 -8.827 18.038 1.00 52.75 223 THR A C 1
ATOM 1699 O O . THR A 1 223 ? -23.767 -9.552 18.973 1.00 52.75 223 THR A O 1
ATOM 1702 N N . ALA A 1 224 ? -23.725 -7.531 17.993 1.00 45.03 224 ALA A N 1
ATOM 1703 C CA . ALA A 1 224 ? -24.658 -6.899 18.911 1.00 45.03 224 ALA A CA 1
ATOM 1704 C C . ALA A 1 224 ? -26.079 -7.417 18.624 1.00 45.03 224 ALA A C 1
ATOM 1706 O O . ALA A 1 224 ? -26.845 -6.770 17.919 1.00 45.03 224 ALA A O 1
ATOM 1707 N N . SER A 1 225 ? -26.439 -8.594 19.140 1.00 40.06 225 SER A N 1
ATOM 1708 C CA . SER A 1 225 ? -27.843 -9.028 19.201 1.00 40.06 225 SER A CA 1
ATOM 1709 C C . SER A 1 225 ? -28.553 -8.539 20.468 1.00 40.06 225 SER A C 1
ATOM 1711 O O . SER A 1 225 ? -29.761 -8.705 20.581 1.00 40.06 225 SER A O 1
ATOM 1713 N N . THR A 1 226 ? -27.836 -7.904 21.406 1.00 38.00 226 THR A N 1
ATOM 1714 C CA . THR A 1 226 ? -28.425 -7.430 22.674 1.00 38.00 226 THR A CA 1
ATOM 1715 C C . THR A 1 226 ? -27.759 -6.167 23.237 1.00 38.00 226 THR A C 1
ATOM 1717 O O . THR A 1 226 ? -27.896 -5.869 24.417 1.00 38.00 226 THR A O 1
ATOM 1720 N N . GLU A 1 227 ? -27.041 -5.400 22.412 1.00 40.25 227 GLU A N 1
ATOM 1721 C CA . GLU A 1 227 ? -26.532 -4.076 22.795 1.00 40.25 227 GLU A CA 1
ATOM 1722 C C . GLU A 1 227 ? -27.029 -3.031 21.802 1.00 40.25 227 GLU A C 1
ATOM 1724 O O . GLU A 1 227 ? -26.440 -2.760 20.755 1.00 40.25 227 GLU A O 1
ATOM 1729 N N . THR A 1 228 ? -28.176 -2.471 22.156 1.00 36.53 228 THR A N 1
ATOM 1730 C CA . THR A 1 228 ? -28.838 -1.311 21.576 1.00 36.53 228 THR A CA 1
ATOM 1731 C C . THR A 1 228 ? -27.828 -0.203 21.240 1.00 36.53 228 THR A C 1
ATOM 1733 O O . THR A 1 228 ? -27.305 0.447 22.133 1.00 36.53 228 THR A O 1
ATOM 1736 N N . VAL A 1 229 ? -27.573 0.041 19.950 1.00 42.19 229 VAL A N 1
ATOM 1737 C CA . VAL A 1 229 ? -27.264 1.370 19.366 1.00 42.19 229 VAL A CA 1
ATOM 1738 C C . VAL A 1 229 ? -25.980 2.107 19.835 1.00 42.19 229 VAL A C 1
ATOM 1740 O O . VAL A 1 229 ? -25.621 3.123 19.247 1.00 42.19 229 VAL A O 1
ATOM 1743 N N . THR A 1 230 ? -25.186 1.596 20.778 1.00 46.62 230 THR A N 1
ATOM 1744 C CA . THR A 1 230 ? -23.940 2.272 21.219 1.00 46.62 230 THR A CA 1
ATOM 1745 C C . THR A 1 230 ? -22.712 1.879 20.384 1.00 46.62 230 THR A C 1
ATOM 1747 O O . THR A 1 230 ? -21.720 2.607 20.338 1.00 46.62 230 THR A O 1
ATOM 1750 N N . ASN A 1 231 ? -22.774 0.748 19.671 1.00 43.75 231 ASN A N 1
ATOM 1751 C CA . ASN A 1 231 ? -21.622 0.183 18.959 1.00 43.75 231 ASN A CA 1
ATOM 1752 C C . ASN A 1 231 ? -21.404 0.752 17.548 1.00 43.75 231 ASN A C 1
ATOM 1754 O O . ASN A 1 231 ? -20.274 0.721 17.070 1.00 43.75 231 ASN A O 1
ATOM 1758 N N . SER A 1 232 ? -22.421 1.335 16.905 1.00 42.06 232 SER A N 1
ATOM 1759 C CA . SER A 1 232 ? -22.248 1.984 15.594 1.00 42.06 232 SER A CA 1
ATOM 1760 C C . SER A 1 232 ? -21.428 3.276 15.679 1.00 42.06 232 SER A C 1
ATOM 1762 O O . SER A 1 232 ? -20.717 3.602 14.745 1.00 42.06 232 SER A O 1
ATOM 1764 N N . LYS A 1 233 ? -21.398 3.960 16.832 1.00 52.69 233 LYS A N 1
ATOM 1765 C CA . LYS A 1 233 ? -20.617 5.199 17.024 1.00 52.69 233 LYS A CA 1
ATOM 1766 C C . LYS A 1 233 ? -19.184 4.990 17.531 1.00 52.69 233 LYS A C 1
ATOM 1768 O O . LYS A 1 233 ? -18.484 5.961 17.806 1.00 52.69 233 LYS A O 1
ATOM 1773 N N . LYS A 1 234 ? -18.722 3.744 17.667 1.00 65.56 234 LYS A N 1
ATOM 1774 C CA . LYS A 1 234 ? -17.516 3.403 18.444 1.00 65.56 234 LYS A CA 1
ATOM 1775 C C . LYS A 1 234 ? -16.202 3.988 17.913 1.00 65.56 234 LYS A C 1
ATOM 1777 O O . LYS A 1 234 ? -15.306 4.245 18.712 1.00 65.56 234 LYS A O 1
ATOM 1782 N N . CYS A 1 235 ? -16.090 4.217 16.607 1.00 76.56 235 CYS A N 1
ATOM 1783 C CA . CYS A 1 235 ? -14.944 4.890 15.980 1.00 76.56 235 CYS A CA 1
ATOM 1784 C C . CYS A 1 235 ? -15.369 5.934 14.925 1.00 76.56 235 CYS A C 1
ATOM 1786 O O . CYS A 1 235 ? -14.544 6.377 14.126 1.00 76.56 235 CYS A O 1
ATOM 1788 N N . GLU A 1 236 ? -16.654 6.305 14.899 1.00 64.94 236 GLU A N 1
ATOM 1789 C CA . GLU A 1 236 ? -17.263 7.169 13.871 1.00 64.94 236 GLU A CA 1
ATOM 1790 C C . GLU A 1 236 ? -17.398 8.637 14.295 1.00 64.94 236 GLU A C 1
ATOM 1792 O O . GLU A 1 236 ? -17.912 9.459 13.540 1.00 64.94 236 GLU A O 1
ATOM 1797 N N . THR A 1 237 ? -16.948 9.008 15.493 1.00 51.06 237 THR A N 1
ATOM 1798 C CA . THR A 1 237 ? -17.050 10.394 15.949 1.00 51.06 237 THR A CA 1
ATOM 1799 C C . THR A 1 237 ? -16.108 11.280 15.141 1.00 51.06 237 THR A C 1
ATOM 1801 O O . THR A 1 237 ? -14.898 11.251 15.352 1.00 51.06 237 THR A O 1
ATOM 1804 N N . GLU A 1 238 ? -16.726 12.064 14.256 1.00 49.34 238 GLU A N 1
ATOM 1805 C CA . GLU A 1 238 ? -16.187 13.149 13.429 1.00 49.34 238 GLU A CA 1
ATOM 1806 C C . GLU A 1 238 ? -15.761 12.708 12.023 1.00 49.34 238 GLU A C 1
ATOM 1808 O O . GLU A 1 238 ? -14.607 12.375 11.740 1.00 49.34 238 GLU A O 1
ATOM 1813 N N . ASN A 1 239 ? -16.737 12.773 11.110 1.00 48.78 239 ASN A N 1
ATOM 1814 C CA . ASN A 1 239 ? -16.452 13.187 9.741 1.00 48.78 239 ASN A CA 1
ATOM 1815 C C . ASN A 1 239 ? -15.737 14.545 9.815 1.00 48.78 239 ASN A C 1
ATOM 1817 O O . ASN A 1 239 ? -16.319 15.475 10.380 1.00 48.78 239 ASN A O 1
ATOM 1821 N N . PRO A 1 240 ? -14.520 14.695 9.268 1.00 45.72 240 PRO A N 1
ATOM 1822 C CA . PRO A 1 240 ? -14.024 16.019 8.950 1.00 45.72 240 PRO A CA 1
ATOM 1823 C C . PRO A 1 240 ? -14.923 16.551 7.828 1.00 45.72 240 PRO A C 1
ATOM 1825 O O . PRO A 1 240 ? -14.871 16.049 6.705 1.00 45.72 240 PRO A O 1
ATOM 1828 N N . THR A 1 241 ? -15.827 17.466 8.175 1.00 45.81 241 THR A N 1
ATOM 1829 C CA . THR A 1 241 ? -16.455 18.377 7.208 1.00 45.81 241 THR A CA 1
ATOM 1830 C C . THR A 1 241 ? -15.391 19.153 6.458 1.00 45.81 241 THR A C 1
ATOM 1832 O O . THR A 1 241 ? -14.424 19.575 7.138 1.00 45.81 241 THR A O 1
#

Organism: NCBI:txid349313

Secondary structure (DSSP, 8-state):
-------------------HHHHHHHHHHHHHHHHHHHHHHHHHHHHHHHHHHHHHHHHHHHHHHHHHHHHHHT-SEEPPPEEETTEEEEEEEEEEEEEETTEEEEEEEEEEEEEEEEEP---TTS---EEEEEEEEEETTS-GGGSPPPEEEEEEEESSSSSS-SEEEE---SS-SSTT-------SEEEEEEEEEEEEPTT-SSEEEEEEEEEEEETT----SSS-SSSTTTTT-----

Mean predicted aligned error: 11.29 Å

pLDDT: mean 79.0, std 16.21, range [36.53, 98.0]

Nearest PDB structures (foldseek):
  7bgh-assembly1_A  TM=2.605E-01  e=2.419E+00  Pisum sativum

Foldseek 3Di:
DDDDDPPDPDPPPPPPDDDPVNVVVVVVVVVVVVVVVVVVVVVVVLVVLLVVLQVVQQVLVVQLVVVVQVQLQQFQAWDFWDDDVQKIKIKTKHWDFDQDPNDGDPDTWIKMKMWMFGFDDQPPVNPARKTFIWMWIDTWPDACVRIDPTDTSDTQWDQVPPPDGQKGKDQFAQPDPDDPDPDGTDPFIKIWGKTKHWDDRVPDPDTDIDIDIDIHTHPNHDPPPPDPDPVNCGRVRDDPD

InterPro domains:
  IPR012902 Prokaryotic N-terminal methylation site [PF07963] (12-37)
  IPR012902 Prokaryotic N-terminal methylation site [PS00409] (16-36)
  IPR012902 Prokaryotic N-terminal methylation site [TIGR02532] (17-38)

Sequence (241 aa):
MMRRLSRALRPRRDDAGITLIEMLIAMGLMSIVMAVATSGMVQVFRVNSATETQAVGQSQLNIATQRLTEQVRYASWVGNAYPVAEARYINFALPQAKVVGGVPSQTVTLYCVRLRVHLDAQPANGRDGRGILQSNKWEQGKPTTTATGWRTLASNIDTAYPTGEPFEFKPRSSTPVFAGSTTTTANADLLRIRLTVRLARAGSKEDMVASTDTTYTAANTITASTETVTNSKKCETENPT

Radius of gyration: 32.55 Å; Cα contacts (8 Å, |Δi|>4): 392; chains: 1; bounding box: 104×67×82 Å